Protein AF-A0AAU8MLX4-F1 (afdb_monomer_lite)

Sequence (198 aa):
MYSNPKIAKYIEEGANGNYGAVNFKFAFTEDLNSISWLGNIECEKCVDDQIELACQEEEIKSFCYPNVYHSNPEFNKSFFSRGACPNLFRESSETSVVKAKQVAPLILVNTLGQMIDKEGNNTKVYYDALKRYLNDDSKIKDCGDNQKCKDYIPIMEKVAWNSDKEVLLKTAVNNTQEANPYYYGNEDNSTFVEFGSI

pLDDT: mean 72.87, std 20.52, range [25.36, 96.69]

Foldseek 3Di:
DDDDPQCLCVLQCFLNHQKHKALWKKWKLADKAFPLVQAQKGKDFCVVPVPQPSSVPVSTTMMMHTHPDDDDSVRRGHCNHPVDNRGIDHPDQDWDWMKMFIQTWMWMAGPVQFTAFPNRDGPRHHVVQQQVQADSSSDGHDCPPPVSSVVCPVVCVGGTHHDRDMDTDGDDRPPVPPNDPPPPDDDDDDDDDDDDDD

Structure (mmCIF, N/CA/C/O backbone):
data_AF-A0AAU8MLX4-F1
#
_entry.id   AF-A0AAU8MLX4-F1
#
loop_
_atom_site.group_PDB
_atom_site.id
_atom_site.type_symbol
_atom_site.label_atom_id
_atom_site.label_alt_id
_atom_site.label_comp_id
_atom_site.label_asym_id
_atom_site.label_entity_id
_atom_site.label_seq_id
_atom_site.pdbx_PDB_ins_code
_atom_site.Cartn_x
_atom_site.Cartn_y
_atom_site.Cartn_z
_atom_site.occupancy
_atom_site.B_iso_or_equiv
_atom_site.auth_seq_id
_atom_site.auth_comp_id
_atom_site.auth_asym_id
_atom_site.auth_atom_id
_atom_site.pdbx_PDB_model_num
ATOM 1 N N . MET A 1 1 ? 4.483 10.816 -5.250 1.00 65.69 1 MET A N 1
ATOM 2 C CA . MET A 1 1 ? 3.135 10.244 -5.058 1.00 65.69 1 MET A CA 1
ATOM 3 C C . MET A 1 1 ? 2.475 10.819 -3.806 1.00 65.69 1 MET A C 1
ATOM 5 O O . MET A 1 1 ? 1.525 11.576 -3.943 1.00 65.69 1 MET A O 1
ATOM 9 N N . TYR A 1 2 ? 3.041 10.614 -2.614 1.00 72.81 2 TYR A N 1
ATOM 10 C CA . TYR A 1 2 ? 2.533 11.208 -1.367 1.00 72.81 2 TYR A CA 1
ATOM 11 C C . TYR A 1 2 ? 3.266 12.503 -1.010 1.00 72.81 2 TYR A C 1
ATOM 13 O O . TYR A 1 2 ? 4.485 12.582 -1.131 1.00 72.81 2 TYR A O 1
ATOM 21 N N . SER A 1 3 ? 2.525 13.519 -0.571 1.00 63.62 3 SER A N 1
ATOM 22 C CA . SER A 1 3 ? 3.066 14.816 -0.151 1.00 63.62 3 SER A CA 1
ATOM 23 C C . SER A 1 3 ? 2.461 15.224 1.191 1.00 63.62 3 SER A C 1
ATOM 25 O O . SER A 1 3 ? 1.679 16.169 1.260 1.00 63.62 3 SER A O 1
ATOM 27 N N . ASN A 1 4 ? 2.779 14.482 2.256 1.00 71.56 4 ASN A N 1
ATOM 28 C CA . ASN A 1 4 ? 2.463 14.893 3.624 1.00 71.56 4 ASN A CA 1
ATOM 29 C C . ASN A 1 4 ? 3.764 15.059 4.426 1.00 71.56 4 ASN A C 1
ATOM 31 O O . ASN A 1 4 ? 4.416 14.060 4.728 1.00 71.56 4 ASN A O 1
ATOM 35 N N . PRO A 1 5 ? 4.144 16.291 4.806 1.00 67.44 5 PRO A N 1
ATOM 36 C CA . PRO A 1 5 ? 5.415 16.553 5.479 1.00 67.44 5 PRO A CA 1
ATOM 37 C C . PRO A 1 5 ? 5.526 15.905 6.866 1.00 67.44 5 PRO A C 1
ATOM 39 O O . PRO A 1 5 ? 6.640 15.632 7.304 1.00 67.44 5 PRO A O 1
ATOM 42 N N . LYS A 1 6 ? 4.408 15.610 7.546 1.00 68.06 6 LYS A N 1
ATOM 43 C CA . LYS A 1 6 ? 4.417 14.983 8.880 1.00 68.06 6 LYS A CA 1
ATOM 44 C C . LYS A 1 6 ? 4.929 13.547 8.854 1.00 68.06 6 LYS A C 1
ATOM 46 O O . LYS A 1 6 ? 5.430 13.067 9.865 1.00 68.06 6 LYS A O 1
ATOM 51 N N . ILE A 1 7 ? 4.791 12.874 7.712 1.00 66.19 7 ILE A N 1
ATOM 52 C CA . ILE A 1 7 ? 5.166 11.468 7.555 1.00 66.19 7 ILE A CA 1
ATOM 53 C C . ILE A 1 7 ? 6.089 11.199 6.362 1.00 66.19 7 ILE A C 1
ATOM 55 O O . ILE A 1 7 ? 6.569 10.080 6.214 1.00 66.19 7 ILE A O 1
ATOM 59 N N . ALA A 1 8 ? 6.377 12.208 5.532 1.00 70.62 8 ALA A N 1
ATOM 60 C CA . ALA A 1 8 ? 7.291 12.099 4.393 1.00 70.62 8 ALA A CA 1
ATOM 61 C C . ALA A 1 8 ? 8.656 11.567 4.832 1.00 70.62 8 ALA A C 1
ATOM 63 O O . ALA A 1 8 ? 9.170 10.637 4.226 1.00 70.62 8 ALA A O 1
ATOM 64 N N . LYS A 1 9 ? 9.176 12.081 5.951 1.00 67.62 9 LYS A N 1
ATOM 65 C CA . LYS A 1 9 ? 10.415 11.588 6.554 1.00 67.62 9 LYS A CA 1
ATOM 66 C C . LYS A 1 9 ? 10.341 10.088 6.874 1.00 67.62 9 LYS A C 1
ATOM 68 O O . LYS A 1 9 ? 11.273 9.364 6.571 1.00 67.62 9 LYS A O 1
ATOM 73 N N . TYR A 1 10 ? 9.215 9.598 7.394 1.00 68.00 10 TYR A N 1
ATOM 74 C CA . TYR A 1 10 ? 9.043 8.175 7.717 1.00 68.00 10 TYR A CA 1
ATOM 75 C C . TYR A 1 10 ? 8.943 7.291 6.473 1.00 68.00 10 TYR A C 1
ATOM 77 O O . TYR A 1 10 ? 9.503 6.200 6.441 1.00 68.00 10 TYR A O 1
ATOM 85 N N . ILE A 1 11 ? 8.256 7.775 5.438 1.00 66.75 11 ILE A N 1
ATOM 86 C CA . ILE A 1 11 ? 8.199 7.116 4.130 1.00 66.75 11 ILE A CA 1
ATOM 87 C C . ILE A 1 11 ? 9.614 7.016 3.527 1.00 66.75 11 ILE A C 1
ATOM 89 O O . ILE A 1 11 ? 9.976 5.972 2.982 1.00 66.75 11 ILE A O 1
ATOM 93 N N . GLU A 1 12 ? 10.416 8.075 3.664 1.00 67.75 12 GLU A N 1
ATOM 94 C CA . GLU A 1 12 ? 11.772 8.190 3.112 1.00 67.75 12 GLU A CA 1
ATOM 95 C C . GLU A 1 12 ? 12.838 7.404 3.897 1.00 67.75 12 GLU A C 1
ATOM 97 O O . GLU A 1 12 ? 13.781 6.901 3.287 1.00 67.75 12 GLU A O 1
ATOM 102 N N . GLU A 1 13 ? 12.707 7.282 5.223 1.00 61.12 13 GLU A N 1
ATOM 103 C CA . GLU A 1 13 ? 13.702 6.642 6.105 1.00 61.12 13 GLU A CA 1
ATOM 104 C C . GLU A 1 13 ? 13.692 5.105 6.065 1.00 61.12 13 GLU A C 1
ATOM 106 O O . GLU A 1 13 ? 14.688 4.475 6.433 1.00 61.12 13 GLU A O 1
ATOM 111 N N . GLY A 1 14 ? 12.605 4.483 5.598 1.00 60.44 14 GLY A N 1
ATOM 112 C CA . GLY A 1 14 ? 12.508 3.027 5.457 1.00 60.44 14 GLY A CA 1
ATOM 113 C C . GLY A 1 14 ? 12.849 2.266 6.744 1.00 60.44 14 GLY A C 1
ATOM 114 O O . GLY A 1 14 ? 12.320 2.584 7.804 1.00 60.44 14 GLY A O 1
ATOM 115 N N . ALA A 1 15 ? 13.751 1.277 6.656 1.00 52.56 15 ALA A N 1
ATOM 116 C CA . ALA A 1 15 ? 14.179 0.415 7.770 1.00 52.56 15 ALA A CA 1
ATOM 117 C C . ALA A 1 15 ? 14.787 1.145 8.977 1.00 52.56 15 ALA A C 1
ATOM 119 O O . ALA A 1 15 ? 14.804 0.594 10.074 1.00 52.56 15 ALA A O 1
ATOM 120 N N . ASN A 1 16 ? 15.307 2.358 8.775 1.00 57.00 16 ASN A N 1
ATOM 121 C CA . ASN A 1 16 ? 15.884 3.167 9.849 1.00 57.00 16 ASN A CA 1
ATOM 122 C C . ASN A 1 16 ? 14.818 4.003 10.576 1.00 57.00 16 ASN A C 1
ATOM 124 O O . ASN A 1 16 ? 15.123 4.670 11.565 1.00 57.00 16 ASN A O 1
ATOM 128 N N . GLY A 1 17 ? 13.581 3.998 10.073 1.00 61.00 17 GLY A N 1
ATOM 129 C CA . GLY A 1 17 ? 12.455 4.713 10.650 1.00 61.00 17 GLY A CA 1
ATOM 130 C C . GLY A 1 17 ? 11.750 3.924 11.755 1.00 61.00 17 GLY A C 1
ATOM 131 O O . GLY A 1 17 ? 11.832 2.704 11.856 1.00 61.00 17 GLY A O 1
ATOM 132 N N . ASN A 1 18 ? 10.956 4.632 12.559 1.00 68.56 18 ASN A N 1
ATOM 133 C CA . ASN A 1 18 ? 10.070 4.025 13.564 1.00 68.56 18 ASN A CA 1
ATOM 134 C C . ASN A 1 18 ? 8.832 3.335 12.955 1.00 68.56 18 ASN A C 1
ATOM 136 O O . ASN A 1 18 ? 7.954 2.882 13.698 1.00 68.56 18 ASN A O 1
ATOM 140 N N . TYR A 1 19 ? 8.727 3.308 11.622 1.00 74.19 19 TYR A N 1
ATOM 141 C CA . TYR A 1 19 ? 7.529 2.911 10.896 1.00 74.19 19 TYR A CA 1
ATOM 142 C C . TYR A 1 19 ? 7.851 2.070 9.658 1.00 74.19 19 TYR A C 1
ATOM 144 O O . TYR A 1 19 ? 8.859 2.293 8.996 1.00 74.19 19 TYR A O 1
ATOM 152 N N . GLY A 1 20 ? 6.957 1.140 9.324 1.00 76.25 20 GLY A N 1
ATOM 153 C CA . GLY A 1 20 ? 6.967 0.350 8.095 1.00 76.25 20 GLY A CA 1
ATOM 154 C C . GLY A 1 20 ? 5.750 0.648 7.219 1.00 76.25 20 GLY A C 1
ATOM 155 O O . GLY A 1 20 ? 4.712 1.094 7.713 1.00 76.25 20 GLY A O 1
ATOM 156 N N . ALA A 1 21 ? 5.875 0.392 5.917 1.00 80.81 21 ALA A N 1
ATOM 157 C CA . ALA A 1 21 ? 4.770 0.466 4.965 1.00 80.81 21 ALA A CA 1
ATOM 158 C C . ALA A 1 21 ? 4.210 -0.934 4.692 1.00 80.81 21 ALA A C 1
ATOM 160 O O . ALA A 1 21 ? 4.960 -1.865 4.409 1.00 80.81 21 ALA A O 1
ATOM 161 N N . VAL A 1 22 ? 2.890 -1.064 4.754 1.00 84.69 22 VAL A N 1
ATOM 162 C CA . VAL A 1 22 ? 2.143 -2.299 4.486 1.00 84.69 22 VAL A CA 1
ATOM 163 C C . VAL A 1 22 ? 0.970 -2.002 3.548 1.00 84.69 22 VAL A C 1
ATOM 165 O O . VAL A 1 22 ? 0.703 -0.840 3.229 1.00 84.69 22 VAL A O 1
ATOM 168 N N . ASN A 1 23 ? 0.262 -3.050 3.118 1.00 89.25 23 ASN A N 1
ATOM 169 C CA . ASN A 1 23 ? -0.998 -2.984 2.363 1.00 89.25 23 ASN A CA 1
ATOM 170 C C . ASN A 1 23 ? -0.933 -2.423 0.929 1.00 89.25 23 ASN A C 1
ATOM 172 O O . ASN A 1 23 ? -1.921 -2.481 0.202 1.00 89.25 23 ASN A O 1
ATOM 176 N N . PHE A 1 24 ? 0.207 -1.873 0.513 1.00 87.19 24 PHE A N 1
ATOM 177 C CA . PHE A 1 24 ? 0.336 -1.229 -0.789 1.00 87.19 24 PHE A CA 1
ATOM 178 C C . PHE A 1 24 ? 0.455 -2.244 -1.932 1.00 87.19 24 PHE A C 1
ATOM 180 O O . PHE A 1 24 ? 0.925 -3.360 -1.750 1.00 87.19 24 PHE A O 1
ATOM 187 N N . LYS A 1 25 ? 0.080 -1.816 -3.135 1.00 89.75 25 LYS A N 1
ATOM 188 C CA . LYS A 1 25 ? 0.347 -2.514 -4.396 1.00 89.75 25 LYS A CA 1
ATOM 189 C C . LYS A 1 25 ? 0.596 -1.452 -5.457 1.00 89.75 25 LYS A C 1
ATOM 191 O O . LYS A 1 25 ? -0.167 -0.481 -5.552 1.00 89.75 25 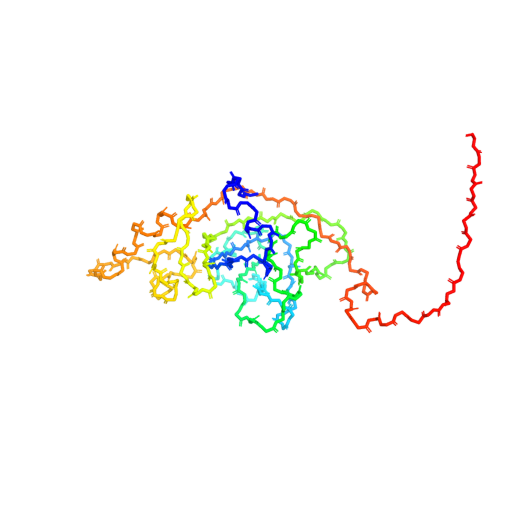LYS A O 1
ATOM 196 N N . PHE A 1 26 ? 1.679 -1.613 -6.203 1.00 88.88 26 PHE A N 1
ATOM 197 C CA . PHE A 1 26 ? 2.051 -0.743 -7.312 1.00 88.88 26 PHE A CA 1
ATOM 198 C C . PHE A 1 26 ? 1.993 -1.529 -8.608 1.00 88.88 26 PHE A C 1
ATOM 200 O O . PHE A 1 26 ? 2.539 -2.620 -8.672 1.00 88.88 26 PHE A O 1
ATOM 207 N N . ALA A 1 27 ? 1.338 -0.968 -9.614 1.00 91.50 27 ALA A N 1
ATOM 208 C CA . ALA A 1 27 ? 1.267 -1.509 -10.960 1.00 91.50 27 ALA A CA 1
ATOM 209 C C . ALA A 1 27 ? 2.252 -0.765 -11.867 1.00 91.50 27 ALA A C 1
ATOM 211 O O . ALA A 1 27 ? 2.457 0.445 -11.698 1.00 91.50 27 ALA A O 1
ATOM 212 N N . PHE A 1 28 ? 2.854 -1.484 -12.812 1.00 89.75 28 PHE A N 1
ATOM 213 C CA . PHE A 1 28 ? 3.908 -0.981 -13.685 1.00 89.75 28 PHE A CA 1
ATOM 214 C C . PHE A 1 28 ? 3.648 -1.348 -15.141 1.00 89.75 28 PHE A C 1
ATOM 216 O O . PHE A 1 28 ? 3.184 -2.443 -15.453 1.00 89.75 28 PHE A O 1
ATOM 223 N N . THR A 1 29 ? 4.015 -0.447 -16.049 1.00 89.19 29 THR A N 1
ATOM 224 C CA . THR A 1 29 ? 3.872 -0.651 -17.504 1.00 89.19 29 THR A CA 1
ATOM 225 C C . THR A 1 29 ? 4.996 -1.481 -18.137 1.00 89.19 29 THR A C 1
ATOM 227 O O . THR A 1 29 ? 5.155 -1.521 -19.358 1.00 89.19 29 THR A O 1
ATOM 230 N N . GLU A 1 30 ? 5.843 -2.091 -17.315 1.00 86.69 30 GLU A N 1
ATOM 231 C CA . GLU A 1 30 ? 7.080 -2.771 -17.697 1.00 86.69 30 GLU A CA 1
ATOM 232 C C . GLU A 1 30 ? 7.172 -4.093 -16.943 1.00 86.69 30 GLU A C 1
ATOM 234 O O . GLU A 1 30 ? 6.667 -4.183 -15.828 1.00 86.69 30 GLU A O 1
ATOM 239 N N . ASP A 1 31 ? 7.839 -5.091 -17.523 1.00 85.75 31 ASP A N 1
ATOM 240 C CA . ASP A 1 31 ? 8.104 -6.354 -16.834 1.00 85.75 31 ASP A CA 1
ATOM 241 C C . ASP A 1 31 ? 9.178 -6.132 -15.762 1.00 85.75 31 ASP A C 1
ATOM 243 O O . ASP A 1 31 ? 10.382 -6.048 -16.048 1.00 85.75 31 ASP A O 1
ATOM 247 N N . LEU A 1 32 ? 8.727 -5.976 -14.517 1.00 81.12 32 LEU A N 1
ATOM 248 C CA . LEU A 1 32 ? 9.593 -5.876 -13.349 1.00 81.12 32 LEU A CA 1
ATOM 249 C C . LEU A 1 32 ? 9.660 -7.203 -12.606 1.00 81.12 32 LEU A C 1
ATOM 251 O O . LEU A 1 32 ? 8.644 -7.855 -12.383 1.00 81.12 32 LEU A O 1
ATOM 255 N N . ASN A 1 33 ? 10.857 -7.523 -12.123 1.00 76.81 33 ASN A N 1
ATOM 256 C CA . ASN A 1 33 ? 11.059 -8.547 -11.114 1.00 76.81 33 ASN A CA 1
ATOM 257 C C . ASN A 1 33 ? 11.631 -7.924 -9.847 1.00 76.81 33 ASN A C 1
ATOM 259 O O . ASN A 1 33 ? 12.320 -6.897 -9.864 1.00 76.81 33 ASN A O 1
ATOM 263 N N . SER A 1 34 ? 11.396 -8.618 -8.745 1.00 72.94 34 SER A N 1
ATOM 264 C CA . SER A 1 34 ? 12.084 -8.397 -7.483 1.00 72.94 34 SER A CA 1
ATOM 265 C C . SER A 1 34 ? 12.939 -9.606 -7.148 1.00 72.94 34 SER A C 1
ATOM 267 O O . SER A 1 34 ? 12.529 -10.742 -7.388 1.00 72.94 34 SER A O 1
ATOM 269 N N . ILE A 1 35 ? 14.081 -9.395 -6.501 1.00 67.12 35 ILE A N 1
ATOM 270 C CA . ILE A 1 35 ? 14.790 -10.506 -5.862 1.00 67.12 35 ILE A CA 1
ATOM 271 C C . ILE A 1 35 ? 14.059 -10.813 -4.548 1.00 67.12 35 ILE A C 1
ATOM 273 O O . ILE A 1 35 ? 14.334 -10.184 -3.526 1.00 67.12 35 ILE A O 1
ATOM 277 N N . SER A 1 36 ? 13.105 -11.747 -4.588 1.00 58.31 36 SER A N 1
ATOM 278 C CA . SER A 1 36 ? 12.157 -12.010 -3.491 1.00 58.31 36 SER A CA 1
ATOM 279 C C . SER A 1 36 ? 12.831 -12.356 -2.155 1.00 58.31 36 SER A C 1
ATOM 281 O O . SER A 1 36 ? 12.324 -11.984 -1.103 1.00 58.31 36 SER A O 1
ATOM 283 N N . TRP A 1 37 ? 14.017 -12.978 -2.159 1.00 56.84 37 TRP A N 1
ATOM 284 C CA . TRP A 1 37 ? 14.783 -13.283 -0.938 1.00 56.84 37 TRP A CA 1
ATOM 285 C C . TRP A 1 37 ? 15.681 -12.134 -0.436 1.00 56.84 37 TRP A C 1
ATOM 287 O O . TRP A 1 37 ? 16.309 -12.269 0.615 1.00 56.84 37 TRP A O 1
ATOM 297 N N . LEU A 1 38 ? 15.782 -11.019 -1.171 1.00 55.03 38 LEU A N 1
ATOM 298 C CA . LEU A 1 38 ? 16.592 -9.851 -0.800 1.00 55.03 38 LEU A CA 1
ATOM 299 C C . LEU A 1 38 ? 15.755 -8.620 -0.442 1.00 55.03 38 LEU A C 1
ATOM 301 O O . LEU A 1 38 ? 16.362 -7.583 -0.235 1.00 55.03 38 LEU A O 1
ATOM 305 N N . GLY A 1 39 ? 14.419 -8.644 -0.384 1.00 61.53 39 GLY A N 1
ATOM 306 C CA . GLY A 1 39 ? 13.659 -7.405 -0.164 1.00 61.53 39 GLY A CA 1
ATOM 307 C C . GLY A 1 39 ? 12.278 -7.557 0.460 1.00 61.53 39 GLY A C 1
ATOM 308 O O . GLY A 1 39 ? 11.660 -8.611 0.405 1.00 61.53 39 GLY A O 1
ATOM 309 N N . ASN A 1 40 ? 11.766 -6.439 0.985 1.00 68.69 40 ASN A N 1
ATOM 310 C CA . ASN A 1 40 ? 10.389 -6.295 1.486 1.00 68.69 40 ASN A CA 1
ATOM 311 C C . ASN A 1 40 ? 9.365 -6.049 0.373 1.00 68.69 40 ASN A C 1
ATOM 313 O O . ASN A 1 40 ? 8.285 -5.519 0.628 1.00 68.69 40 ASN A O 1
ATOM 317 N N . ILE A 1 41 ? 9.716 -6.353 -0.872 1.00 77.06 41 ILE A N 1
ATOM 318 C CA . ILE A 1 41 ? 8.861 -6.173 -2.039 1.00 77.06 41 ILE A CA 1
ATOM 319 C C . ILE A 1 41 ? 8.965 -7.446 -2.859 1.00 77.06 41 ILE A C 1
ATOM 321 O O . ILE A 1 41 ? 10.067 -7.921 -3.131 1.00 77.06 41 ILE A O 1
ATOM 325 N N . GLU A 1 42 ? 7.812 -7.963 -3.239 1.00 82.12 42 GLU A N 1
ATOM 326 C CA . GLU A 1 42 ? 7.671 -9.027 -4.214 1.00 82.12 42 GLU A CA 1
ATOM 327 C C . GLU A 1 42 ? 6.965 -8.452 -5.437 1.00 82.12 42 GLU A C 1
ATOM 329 O O . GLU A 1 42 ? 6.061 -7.624 -5.298 1.00 82.12 42 GLU A O 1
ATOM 334 N N . CYS A 1 43 ? 7.432 -8.826 -6.622 1.00 84.81 43 CYS A N 1
ATOM 335 C CA . CYS A 1 43 ? 6.857 -8.439 -7.897 1.00 84.81 43 CYS A CA 1
ATOM 336 C C . CYS A 1 43 ? 6.495 -9.679 -8.690 1.00 84.81 43 CYS A C 1
ATOM 338 O O . CYS A 1 43 ? 7.300 -10.603 -8.801 1.00 84.81 43 CYS A O 1
ATOM 340 N N . GLU A 1 44 ? 5.323 -9.628 -9.297 1.00 88.88 44 GLU A N 1
ATOM 341 C CA . GLU A 1 44 ? 4.804 -10.660 -10.175 1.00 88.88 44 GLU A CA 1
ATOM 342 C C . GLU A 1 44 ? 4.408 -10.039 -11.511 1.00 88.88 44 GLU A C 1
ATOM 344 O O . GLU A 1 44 ? 4.069 -8.850 -11.604 1.00 88.88 44 GLU A O 1
ATOM 349 N N . LYS A 1 45 ? 4.471 -10.848 -12.568 1.00 90.56 45 LYS A N 1
ATOM 350 C CA . LYS A 1 45 ? 4.073 -10.424 -13.905 1.00 90.56 45 LYS A CA 1
ATOM 351 C C . LYS A 1 45 ? 2.611 -10.753 -14.137 1.00 90.56 45 LYS A C 1
ATOM 353 O O . LYS A 1 45 ? 2.139 -11.838 -13.812 1.00 90.56 45 LYS A O 1
ATOM 358 N N . CYS A 1 46 ? 1.926 -9.861 -14.833 1.00 91.06 46 CYS A N 1
ATOM 359 C CA . CYS A 1 46 ? 0.539 -10.057 -15.232 1.00 91.06 46 CYS A CA 1
ATOM 360 C C . CYS A 1 46 ? 0.343 -11.237 -16.189 1.00 91.06 46 CYS A C 1
ATOM 362 O O . CYS A 1 46 ? -0.753 -11.778 -16.288 1.00 91.06 46 CYS A O 1
ATOM 364 N N . VAL A 1 47 ? 1.397 -11.662 -16.895 1.00 87.00 47 VAL A N 1
ATOM 365 C CA . VAL A 1 47 ? 1.345 -12.876 -17.723 1.00 87.00 47 VAL A CA 1
ATOM 366 C C . VAL A 1 47 ? 1.229 -14.154 -16.890 1.00 87.00 47 VAL A C 1
ATOM 368 O O . VAL A 1 47 ? 0.665 -15.129 -17.384 1.00 87.00 47 VAL A O 1
ATOM 371 N N . ASP A 1 48 ? 1.725 -14.132 -15.651 1.00 85.69 48 ASP A N 1
ATOM 372 C CA . ASP A 1 48 ? 1.734 -15.273 -14.735 1.00 85.69 48 ASP A CA 1
ATOM 373 C C . ASP A 1 48 ? 0.511 -15.256 -13.797 1.00 85.69 48 ASP A C 1
ATOM 375 O O . ASP A 1 48 ? -0.014 -16.320 -13.466 1.00 85.69 48 ASP A O 1
ATOM 379 N N . ASP A 1 49 ? 0.003 -14.068 -13.444 1.00 82.38 49 ASP A N 1
ATOM 380 C CA . ASP A 1 49 ? -1.247 -13.883 -12.695 1.00 82.38 49 ASP A CA 1
ATOM 381 C C . ASP A 1 49 ? -2.210 -12.920 -13.412 1.00 82.38 49 ASP A C 1
ATOM 383 O O . ASP A 1 49 ? -2.223 -11.707 -13.197 1.00 82.38 49 ASP A O 1
ATOM 387 N N . GLN A 1 50 ? -3.056 -13.488 -14.274 1.00 78.88 50 GLN A N 1
ATOM 388 C CA . GLN A 1 50 ? -4.084 -12.742 -15.010 1.00 78.88 50 GLN A CA 1
ATOM 389 C C . GLN A 1 50 ? -5.347 -12.454 -14.184 1.00 78.88 50 GLN A C 1
ATOM 391 O O . GLN A 1 50 ? -6.243 -11.755 -14.662 1.00 78.88 50 GLN A O 1
ATOM 396 N N . ILE A 1 51 ? -5.473 -13.033 -12.985 1.00 83.94 51 ILE A N 1
ATOM 397 C CA . ILE A 1 51 ? -6.656 -12.856 -12.130 1.00 83.94 51 ILE A CA 1
ATOM 398 C C . ILE A 1 51 ? -6.513 -11.577 -11.302 1.00 83.94 51 ILE A C 1
ATOM 400 O O . ILE A 1 51 ? -7.519 -10.950 -10.955 1.00 83.94 51 ILE A O 1
ATOM 404 N N . GLU A 1 52 ? -5.277 -11.163 -11.028 1.00 87.44 52 GLU A N 1
ATOM 405 C CA . GLU A 1 52 ? -4.972 -9.930 -10.323 1.00 87.44 52 GLU A CA 1
ATOM 406 C C . GLU A 1 52 ? -5.645 -8.704 -10.971 1.00 87.44 52 GLU A C 1
ATOM 408 O O . GLU A 1 52 ? -5.489 -8.409 -12.157 1.00 87.44 52 GLU A O 1
ATOM 413 N N . LEU A 1 53 ? -6.365 -7.925 -10.159 1.00 85.12 53 LEU A N 1
ATOM 414 C CA . LEU A 1 53 ? -7.127 -6.761 -10.623 1.00 85.12 53 LEU A CA 1
ATOM 415 C C . LEU A 1 53 ? -6.236 -5.694 -11.266 1.00 85.12 53 LEU A C 1
ATOM 417 O O . LEU A 1 53 ? -6.658 -5.026 -12.209 1.00 85.12 53 LEU A O 1
ATOM 421 N N . ALA A 1 54 ? -5.000 -5.548 -10.785 1.00 85.50 54 ALA A N 1
ATOM 422 C CA . ALA A 1 54 ? -4.018 -4.643 -11.378 1.00 85.50 54 ALA A CA 1
ATOM 423 C C . ALA A 1 54 ? -3.706 -4.975 -12.851 1.00 85.50 54 ALA A C 1
ATOM 425 O O . ALA A 1 54 ? -3.359 -4.076 -13.611 1.00 85.50 54 ALA A O 1
ATOM 426 N N . CYS A 1 55 ? -3.861 -6.240 -13.248 1.00 89.31 55 CYS A N 1
ATOM 427 C CA . CYS A 1 55 ? -3.533 -6.762 -14.572 1.00 89.31 55 CYS A CA 1
ATOM 428 C C . CYS A 1 55 ? -4.692 -6.692 -15.576 1.00 89.31 55 CYS A C 1
ATOM 430 O O . CYS A 1 55 ? -4.544 -7.108 -16.722 1.00 89.31 55 CYS A O 1
ATOM 432 N N . GLN A 1 56 ? -5.848 -6.153 -15.174 1.00 85.88 56 GLN A N 1
ATOM 433 C CA . GLN A 1 56 ? -6.987 -5.942 -16.075 1.00 85.88 56 GLN A CA 1
ATOM 434 C C . GLN A 1 56 ? -6.789 -4.750 -17.024 1.00 85.88 56 GLN A C 1
ATOM 436 O O . GLN A 1 56 ? -7.470 -4.650 -18.044 1.00 85.88 56 GLN A O 1
ATOM 441 N N . GLU A 1 57 ? -5.879 -3.831 -16.693 1.00 84.75 57 GLU A N 1
ATOM 442 C CA . GLU A 1 57 ? -5.483 -2.725 -17.566 1.00 84.75 57 GLU A CA 1
ATOM 443 C C . GLU A 1 57 ? -4.404 -3.224 -18.551 1.00 84.75 57 GLU A C 1
ATOM 445 O O . GLU A 1 57 ? -3.315 -3.587 -18.121 1.00 84.75 57 GLU A O 1
ATOM 450 N N . GLU A 1 58 ? -4.673 -3.208 -19.868 1.00 81.56 58 GLU A N 1
ATOM 451 C CA . GLU A 1 58 ? -3.759 -3.751 -20.905 1.00 81.56 58 GLU A CA 1
ATOM 452 C C . GLU A 1 58 ? -2.346 -3.138 -20.888 1.00 81.56 58 GLU A C 1
ATOM 454 O O . GLU A 1 58 ? -1.389 -3.759 -21.349 1.00 81.56 58 GLU A O 1
ATOM 459 N N . GLU A 1 59 ? -2.200 -1.910 -20.379 1.00 88.25 59 GLU A N 1
ATOM 460 C CA . GLU A 1 59 ? -0.899 -1.243 -20.282 1.00 88.25 59 GLU A CA 1
ATOM 461 C C . GLU A 1 59 ? -0.030 -1.757 -19.125 1.00 88.25 59 GLU A C 1
ATOM 463 O O . GLU A 1 59 ? 1.176 -1.501 -19.120 1.00 88.25 59 GLU A O 1
ATOM 468 N N . ILE A 1 60 ? -0.614 -2.470 -18.158 1.00 90.25 60 ILE A N 1
ATOM 469 C CA . ILE A 1 60 ? 0.080 -2.985 -16.978 1.00 90.25 60 ILE A CA 1
ATOM 470 C C . ILE A 1 60 ? 0.660 -4.364 -17.279 1.00 90.25 60 ILE A C 1
ATOM 472 O O . ILE A 1 60 ? -0.030 -5.276 -17.723 1.00 90.25 60 ILE A O 1
ATOM 476 N N . LYS A 1 61 ? 1.955 -4.517 -17.003 1.00 90.94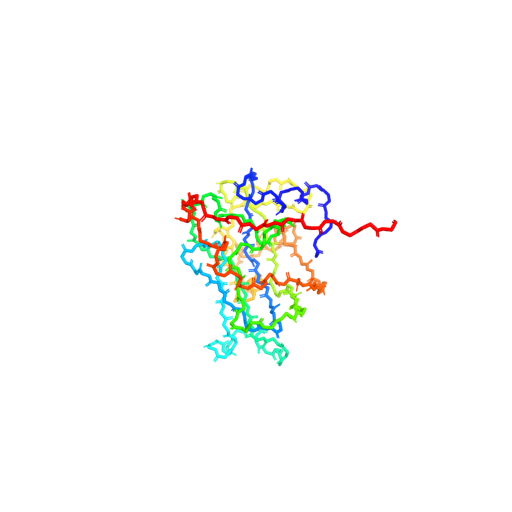 61 LYS A N 1
ATOM 477 C CA . LYS A 1 61 ? 2.708 -5.750 -17.266 1.00 90.94 61 LYS A CA 1
ATOM 478 C C . LYS A 1 61 ? 3.142 -6.466 -16.000 1.00 90.94 61 LYS A C 1
ATOM 480 O O . LYS A 1 61 ? 3.284 -7.685 -15.999 1.00 90.94 61 LYS A O 1
ATOM 485 N N . SER A 1 62 ? 3.323 -5.730 -14.911 1.00 91.00 62 SER A N 1
ATOM 486 C CA . SER A 1 62 ? 3.674 -6.306 -13.621 1.00 91.00 62 SER A CA 1
ATOM 487 C C . SER A 1 62 ? 3.092 -5.490 -12.478 1.00 91.00 62 SER A C 1
ATOM 489 O O . SER A 1 62 ? 2.733 -4.315 -12.624 1.00 91.00 62 SER A O 1
ATOM 491 N N . PHE A 1 63 ? 3.037 -6.102 -11.305 1.00 90.62 63 PHE A N 1
ATOM 492 C CA . PHE A 1 63 ? 2.671 -5.436 -10.068 1.00 90.62 63 PHE A CA 1
ATOM 493 C C . PHE A 1 63 ? 3.602 -5.880 -8.947 1.00 90.62 63 PHE A C 1
ATOM 495 O O . PHE A 1 63 ? 4.179 -6.960 -8.989 1.00 90.62 63 PHE A O 1
ATOM 502 N N . CYS A 1 64 ? 3.765 -5.024 -7.944 1.00 87.19 64 CYS A N 1
ATOM 503 C CA . CYS A 1 64 ? 4.585 -5.311 -6.781 1.00 87.19 64 CYS A CA 1
ATOM 504 C C . CYS A 1 64 ? 3.841 -4.981 -5.490 1.00 87.19 64 CYS A C 1
ATOM 506 O O . CYS A 1 64 ? 3.143 -3.964 -5.405 1.00 87.19 64 CYS A O 1
ATOM 508 N N . TYR A 1 65 ? 4.035 -5.804 -4.469 1.00 85.31 65 TYR A N 1
ATOM 509 C CA . TYR A 1 65 ? 3.392 -5.711 -3.160 1.00 85.31 65 TYR A CA 1
ATOM 510 C C . TYR A 1 65 ? 4.413 -5.975 -2.036 1.00 85.31 65 TYR A C 1
ATOM 512 O O . TYR A 1 65 ? 5.517 -6.455 -2.302 1.00 85.31 65 TYR A O 1
ATOM 520 N N . PRO A 1 66 ? 4.116 -5.617 -0.772 1.00 79.25 66 PRO A N 1
ATOM 521 C CA . PRO A 1 66 ? 5.049 -5.842 0.321 1.00 79.25 66 PRO A CA 1
ATOM 522 C C . PRO A 1 66 ? 5.265 -7.337 0.600 1.00 79.25 66 PRO A C 1
ATOM 524 O O . PRO A 1 66 ? 4.310 -8.060 0.878 1.00 79.25 66 PRO A O 1
ATOM 527 N N . ASN A 1 67 ? 6.528 -7.765 0.597 1.00 74.38 67 ASN A N 1
ATOM 528 C CA . ASN A 1 67 ? 6.969 -9.102 0.996 1.00 74.38 67 ASN A CA 1
ATOM 529 C C . ASN A 1 67 ? 7.241 -9.161 2.511 1.00 74.38 67 ASN A C 1
ATOM 531 O O . ASN A 1 67 ? 7.690 -8.187 3.121 1.00 74.38 67 ASN A O 1
ATOM 535 N N . VAL A 1 68 ? 6.976 -10.308 3.130 1.00 61.28 68 VAL A N 1
ATOM 536 C CA . VAL A 1 68 ? 7.080 -10.521 4.578 1.00 61.28 68 VAL A CA 1
ATOM 537 C C . VAL A 1 68 ? 8.448 -11.119 4.923 1.00 61.28 68 VAL A C 1
ATOM 539 O O . VAL A 1 68 ? 8.518 -12.299 5.243 1.00 61.28 68 VAL A O 1
ATOM 542 N N . TYR A 1 69 ? 9.546 -10.350 4.895 1.00 52.78 69 TYR A N 1
ATOM 543 C CA . TYR A 1 69 ? 10.829 -10.850 5.427 1.00 52.78 69 TYR A CA 1
ATOM 544 C C . TYR A 1 69 ? 11.656 -9.804 6.191 1.00 52.78 69 TYR A C 1
ATOM 546 O O . TYR A 1 69 ? 12.409 -9.010 5.647 1.00 52.78 69 TYR A O 1
ATOM 554 N N . HIS A 1 70 ? 11.556 -9.874 7.522 1.00 50.22 70 HIS A N 1
ATOM 555 C CA . HIS A 1 70 ? 12.061 -8.890 8.485 1.00 50.22 70 HIS A CA 1
ATOM 556 C C . HIS A 1 70 ? 13.558 -8.991 8.852 1.00 50.22 70 HIS A C 1
ATOM 558 O O . HIS A 1 70 ? 13.999 -8.284 9.757 1.00 50.22 70 HIS A O 1
ATOM 564 N N . SER A 1 71 ? 14.362 -9.850 8.222 1.00 47.03 71 SER A N 1
ATOM 565 C CA . SER A 1 71 ? 15.670 -10.235 8.785 1.00 47.03 71 SER A CA 1
ATOM 566 C C . SER A 1 71 ? 16.902 -9.451 8.302 1.00 47.03 71 SER A C 1
ATOM 568 O O . SER A 1 71 ? 17.956 -9.630 8.906 1.00 47.03 71 SER A O 1
ATOM 570 N N . ASN A 1 72 ? 16.823 -8.576 7.284 1.00 48.91 72 ASN A N 1
ATOM 571 C CA . ASN A 1 72 ? 17.993 -7.798 6.830 1.00 48.91 72 ASN A CA 1
ATOM 572 C C . ASN A 1 72 ? 17.744 -6.267 6.770 1.00 48.91 72 ASN A C 1
ATOM 574 O O . ASN A 1 72 ? 17.059 -5.796 5.864 1.00 48.91 72 ASN A O 1
ATOM 578 N N . PRO A 1 73 ? 18.341 -5.468 7.678 1.00 53.31 73 PRO A N 1
ATOM 579 C CA . PRO A 1 73 ? 18.149 -4.014 7.751 1.00 53.31 73 PRO A CA 1
ATOM 580 C C . PRO A 1 73 ? 18.546 -3.222 6.495 1.00 53.31 73 PRO A C 1
ATOM 582 O O . PRO A 1 73 ? 17.880 -2.243 6.165 1.00 53.31 73 PRO A O 1
ATOM 585 N N . GLU A 1 74 ? 19.599 -3.628 5.778 1.00 49.06 74 GLU A N 1
ATOM 586 C CA . GLU A 1 74 ? 20.089 -2.904 4.591 1.00 49.06 74 GLU A CA 1
ATOM 587 C C . GLU A 1 74 ? 19.152 -3.056 3.389 1.00 49.06 74 GLU A C 1
ATOM 589 O O . GLU A 1 74 ? 18.971 -2.132 2.591 1.00 49.06 74 GLU A O 1
ATOM 594 N N . PHE A 1 75 ? 18.512 -4.217 3.317 1.00 49.69 75 PHE A N 1
ATOM 595 C CA . PHE A 1 75 ? 17.554 -4.620 2.296 1.00 49.69 75 PHE A CA 1
ATOM 596 C C . PHE A 1 75 ? 16.099 -4.301 2.653 1.00 49.69 75 PHE A C 1
ATOM 598 O O . PHE A 1 75 ? 15.210 -4.358 1.804 1.00 49.69 75 PHE A O 1
ATOM 605 N N . ASN A 1 76 ? 15.871 -3.891 3.901 1.00 50.91 76 ASN A N 1
ATOM 606 C CA . ASN A 1 76 ? 14.578 -3.456 4.407 1.00 50.91 76 ASN A CA 1
ATOM 607 C C . ASN A 1 76 ? 14.236 -1.998 4.053 1.00 50.91 76 ASN A C 1
ATOM 609 O O . ASN A 1 76 ? 13.245 -1.465 4.562 1.00 50.91 76 ASN A O 1
ATOM 613 N N . LYS A 1 77 ? 15.042 -1.314 3.227 1.00 54.31 77 LYS A N 1
ATOM 614 C CA . LYS A 1 77 ? 14.733 0.053 2.778 1.00 54.31 77 LYS A CA 1
ATOM 615 C C . LYS A 1 77 ? 13.326 0.071 2.157 1.00 54.31 77 LYS A C 1
ATOM 617 O O . LYS A 1 77 ? 12.895 -0.885 1.519 1.00 54.31 77 LYS A O 1
ATOM 622 N N . SER A 1 78 ? 12.557 1.126 2.417 1.00 56.69 78 SER A N 1
ATOM 623 C CA . SER A 1 78 ? 11.203 1.239 1.873 1.00 56.69 78 SER A CA 1
ATOM 624 C C . SER A 1 78 ? 11.263 1.399 0.353 1.00 56.69 78 SER A C 1
ATOM 626 O O . SER A 1 78 ? 12.230 1.942 -0.183 1.00 56.69 78 SER A O 1
ATOM 628 N N . PHE A 1 79 ? 10.182 1.019 -0.339 1.00 57.12 79 PHE A N 1
ATOM 629 C CA . PHE A 1 79 ? 9.961 1.334 -1.760 1.00 57.12 79 PHE A CA 1
ATOM 630 C C . PHE A 1 79 ? 10.236 2.816 -2.098 1.00 57.12 79 PHE A C 1
ATOM 632 O O . PHE A 1 79 ? 10.601 3.152 -3.220 1.00 57.12 79 PHE A O 1
ATOM 639 N N . PHE A 1 80 ? 10.067 3.707 -1.118 1.00 58.72 80 PHE A N 1
ATOM 640 C CA . PHE A 1 80 ? 10.113 5.159 -1.272 1.00 58.72 80 PHE A CA 1
ATOM 641 C C . PHE A 1 80 ? 11.434 5.806 -0.843 1.00 58.72 80 PHE A C 1
ATOM 643 O O . PHE A 1 80 ? 11.484 7.032 -0.704 1.00 58.72 80 PHE A O 1
ATOM 650 N N . SER A 1 81 ? 12.495 5.036 -0.594 1.00 58.19 81 SER A N 1
ATOM 651 C CA . SER A 1 81 ? 13.766 5.642 -0.201 1.00 58.19 81 SER A CA 1
ATOM 652 C C . SER A 1 81 ? 14.348 6.458 -1.372 1.00 58.19 81 SER A C 1
ATOM 654 O O . SER A 1 81 ? 14.474 5.966 -2.492 1.00 58.19 81 SER A O 1
ATOM 656 N N . ARG A 1 82 ? 14.697 7.734 -1.137 1.00 52.66 82 ARG A N 1
ATOM 657 C CA . ARG A 1 82 ? 15.100 8.688 -2.200 1.00 52.66 82 ARG A CA 1
ATOM 658 C C . ARG A 1 82 ? 16.341 8.272 -3.001 1.00 52.66 82 ARG A C 1
ATOM 660 O O . ARG A 1 82 ? 16.558 8.808 -4.082 1.00 52.66 82 ARG A O 1
ATOM 667 N N . GLY A 1 83 ? 17.160 7.371 -2.460 1.00 50.50 83 GLY A N 1
ATOM 668 C CA . GLY A 1 83 ? 18.412 6.914 -3.071 1.00 50.50 83 GLY A CA 1
ATOM 669 C C . GLY A 1 83 ? 18.413 5.449 -3.506 1.00 50.50 83 GLY A C 1
ATOM 670 O O . GLY A 1 83 ? 19.420 4.995 -4.035 1.00 50.50 83 GLY A O 1
ATOM 671 N N . ALA A 1 84 ? 17.331 4.702 -3.270 1.00 50.03 84 ALA A N 1
ATOM 672 C CA . ALA A 1 84 ? 17.223 3.300 -3.661 1.00 50.03 84 ALA A CA 1
ATOM 673 C C . ALA A 1 84 ? 15.746 2.886 -3.776 1.00 50.03 84 ALA A C 1
ATOM 675 O O . ALA A 1 84 ? 15.006 2.979 -2.799 1.00 50.03 84 ALA A O 1
ATOM 676 N N . CYS A 1 85 ? 15.322 2.369 -4.932 1.00 55.38 85 CYS A N 1
ATOM 677 C CA . CYS A 1 85 ? 14.180 1.450 -4.975 1.00 55.38 85 CYS A CA 1
ATOM 678 C C . CYS A 1 85 ? 14.771 0.056 -4.759 1.00 55.38 85 CYS A C 1
ATOM 680 O O . CYS A 1 85 ? 15.398 -0.472 -5.679 1.00 55.38 85 CYS A O 1
ATOM 682 N N . PRO A 1 86 ? 14.694 -0.506 -3.544 1.00 55.72 86 PRO A N 1
ATOM 683 C CA . PRO A 1 86 ? 15.470 -1.687 -3.226 1.00 55.72 86 PRO A CA 1
ATOM 684 C C . PRO A 1 86 ? 14.951 -2.860 -4.055 1.00 55.72 86 PRO A C 1
ATOM 686 O O . PRO A 1 86 ? 13.776 -3.213 -3.995 1.00 55.72 86 PRO A O 1
ATOM 689 N N . ASN A 1 87 ? 15.864 -3.450 -4.824 1.00 60.09 87 ASN A N 1
ATOM 690 C CA . ASN A 1 87 ? 15.736 -4.761 -5.457 1.00 60.09 87 ASN A CA 1
ATOM 691 C C . ASN A 1 87 ? 14.743 -4.893 -6.618 1.00 60.09 87 ASN A C 1
ATOM 693 O O . ASN A 1 87 ? 14.445 -6.022 -7.004 1.00 60.09 87 ASN A O 1
ATOM 697 N N . LEU A 1 88 ? 14.266 -3.786 -7.194 1.00 67.44 88 LEU A N 1
ATOM 698 C CA . LEU A 1 88 ? 13.533 -3.826 -8.462 1.00 67.44 88 LEU A CA 1
ATOM 699 C C . LEU A 1 88 ? 14.520 -3.819 -9.623 1.00 67.44 88 LEU A C 1
ATOM 701 O O . LEU A 1 88 ? 15.308 -2.882 -9.763 1.00 67.44 88 LEU A O 1
ATOM 705 N N . PHE A 1 89 ? 14.451 -4.835 -10.473 1.00 67.44 89 PHE A N 1
ATOM 706 C CA . PHE A 1 89 ? 15.223 -4.887 -11.706 1.00 67.44 89 PHE A CA 1
ATOM 707 C C . PHE A 1 89 ? 14.311 -5.202 -12.886 1.00 67.44 89 PHE A C 1
ATOM 709 O O . PHE A 1 89 ? 13.261 -5.834 -12.757 1.00 67.44 89 PHE A O 1
ATOM 716 N N . ARG A 1 90 ? 14.722 -4.711 -14.050 1.00 69.31 90 ARG A N 1
ATOM 717 C CA . ARG A 1 90 ? 14.051 -4.974 -15.320 1.00 69.31 90 ARG A CA 1
ATOM 718 C C . ARG A 1 90 ? 14.687 -6.185 -15.973 1.00 69.31 90 ARG A C 1
ATOM 720 O O . ARG A 1 90 ? 15.896 -6.383 -15.854 1.00 69.31 90 ARG A O 1
ATOM 727 N N . GLU A 1 91 ? 13.892 -6.958 -16.699 1.00 65.19 91 GLU A N 1
ATOM 728 C CA . GLU A 1 91 ? 14.435 -8.040 -17.527 1.00 65.19 91 GLU A CA 1
ATOM 729 C C . GLU A 1 91 ? 15.128 -7.516 -18.790 1.00 65.19 91 GLU A C 1
ATOM 731 O O . GLU A 1 91 ? 16.068 -8.138 -19.278 1.00 65.19 91 GLU A O 1
ATOM 736 N N . SER A 1 92 ? 14.715 -6.350 -19.302 1.00 63.56 92 SER A N 1
ATOM 737 C CA . SER A 1 92 ? 15.329 -5.727 -20.479 1.00 63.56 92 SER A CA 1
ATOM 738 C C . SER A 1 92 ? 16.494 -4.802 -20.116 1.00 63.56 92 SER A C 1
ATOM 740 O O . SER A 1 92 ? 16.385 -3.994 -19.191 1.00 63.56 92 SER A O 1
ATOM 742 N N . SER A 1 93 ? 17.557 -4.820 -20.922 1.00 57.81 93 SER A N 1
ATOM 743 C CA . SER A 1 93 ? 18.746 -3.966 -20.766 1.00 57.81 93 SER A CA 1
ATOM 744 C C . SER A 1 93 ? 18.578 -2.518 -21.251 1.00 57.81 93 SER A C 1
ATOM 746 O O . SER A 1 93 ? 19.499 -1.716 -21.103 1.00 57.81 93 SER A O 1
ATOM 748 N N . GLU A 1 94 ? 17.441 -2.160 -21.850 1.00 59.97 94 GLU A N 1
ATOM 749 C CA . GLU A 1 94 ? 17.226 -0.823 -22.413 1.00 59.97 94 GLU A CA 1
ATOM 750 C C . GLU A 1 94 ? 16.775 0.190 -21.359 1.00 59.97 94 GLU A C 1
ATOM 752 O O . GLU A 1 94 ? 15.936 -0.090 -20.501 1.00 59.97 94 GLU A O 1
ATOM 757 N N . THR A 1 95 ? 17.298 1.413 -21.435 1.00 56.12 95 THR A N 1
ATOM 758 C CA . THR A 1 95 ? 16.856 2.518 -20.580 1.00 56.12 95 THR A CA 1
ATOM 759 C C . THR A 1 95 ? 15.463 2.969 -21.022 1.00 56.12 95 THR A C 1
ATOM 761 O O . THR A 1 95 ? 15.310 3.533 -22.101 1.00 56.12 95 THR A O 1
ATOM 764 N N . SER A 1 96 ? 14.441 2.749 -20.193 1.00 61.38 96 SER A N 1
ATOM 765 C CA . SER A 1 96 ? 13.096 3.289 -20.412 1.00 61.38 96 SER A CA 1
ATOM 766 C C . SER A 1 96 ? 12.611 4.027 -19.170 1.00 61.38 96 SER A C 1
ATOM 768 O O . SER A 1 96 ? 13.163 3.906 -18.070 1.00 61.38 96 SER A O 1
ATOM 770 N N . VAL A 1 97 ? 11.599 4.860 -19.376 1.00 67.88 97 VAL A N 1
ATOM 771 C CA . VAL A 1 97 ? 10.867 5.488 -18.289 1.00 67.88 97 VAL A CA 1
ATOM 772 C C . VAL A 1 97 ? 9.793 4.503 -17.844 1.00 67.88 97 VAL A C 1
ATOM 774 O O . VAL A 1 97 ? 8.854 4.245 -18.590 1.00 67.88 97 VAL A O 1
ATOM 777 N N . VAL A 1 98 ? 9.917 3.974 -16.628 1.00 75.81 98 VAL A N 1
ATOM 778 C CA . VAL A 1 98 ? 8.920 3.061 -16.064 1.00 75.81 98 VAL A CA 1
ATOM 779 C C . VAL A 1 98 ? 7.797 3.884 -15.451 1.00 75.81 98 VAL A C 1
ATOM 781 O O . VAL A 1 98 ? 8.039 4.701 -14.561 1.00 75.81 98 VAL A O 1
ATOM 784 N N . LYS A 1 99 ? 6.562 3.679 -15.899 1.00 84.75 99 LYS A N 1
ATOM 785 C CA . LYS A 1 99 ? 5.388 4.306 -15.293 1.00 84.75 99 LYS A CA 1
ATOM 786 C C . LYS A 1 99 ? 4.892 3.416 -14.153 1.00 84.75 99 LYS A C 1
ATOM 788 O O . LYS A 1 99 ? 4.693 2.221 -14.351 1.00 84.75 99 LYS A O 1
ATOM 793 N N . ALA A 1 100 ? 4.721 3.997 -12.969 1.00 86.62 100 ALA A N 1
ATOM 794 C CA . ALA A 1 100 ? 4.212 3.315 -11.784 1.00 86.62 100 ALA A CA 1
ATOM 795 C C . ALA A 1 100 ? 2.951 4.006 -11.253 1.00 86.62 100 ALA A C 1
ATOM 797 O O . ALA A 1 100 ? 2.915 5.236 -11.121 1.00 86.62 100 ALA A O 1
ATOM 798 N N . LYS A 1 101 ? 1.941 3.213 -10.898 1.00 88.88 101 LYS A N 1
ATOM 799 C CA . LYS A 1 101 ? 0.649 3.666 -10.366 1.00 88.88 101 LYS A CA 1
ATOM 800 C C . LYS A 1 101 ? 0.310 2.895 -9.098 1.00 88.88 101 LYS A C 1
ATOM 802 O O . LYS A 1 101 ? 0.554 1.695 -9.007 1.00 88.88 101 LYS A O 1
ATOM 807 N N . GLN A 1 102 ? -0.250 3.577 -8.104 1.00 89.50 102 GLN A N 1
ATOM 808 C CA . GLN A 1 102 ? -0.786 2.904 -6.926 1.00 89.50 102 GLN A CA 1
ATOM 809 C C . GLN A 1 102 ? -2.143 2.281 -7.254 1.00 89.50 102 GLN A C 1
ATOM 811 O O . GLN A 1 102 ? -3.039 2.978 -7.723 1.00 89.50 102 GLN A O 1
ATOM 816 N N . VAL A 1 103 ? -2.311 0.995 -6.956 1.00 90.56 103 VAL A N 1
ATOM 817 C CA . VAL A 1 103 ? -3.583 0.276 -7.171 1.00 90.56 103 VAL A CA 1
ATOM 818 C C . VAL A 1 103 ? -4.223 -0.209 -5.868 1.00 90.56 103 VAL A C 1
ATOM 820 O O . VAL A 1 103 ? -5.421 -0.475 -5.832 1.00 90.56 103 VAL A O 1
ATOM 823 N N . ALA A 1 104 ? -3.458 -0.212 -4.772 1.00 91.38 104 ALA A N 1
ATOM 824 C CA . ALA A 1 104 ? -3.940 -0.485 -3.421 1.00 91.38 104 ALA A CA 1
ATOM 825 C C . ALA A 1 104 ? -3.441 0.555 -2.402 1.00 91.38 104 ALA A C 1
ATOM 827 O O . ALA A 1 104 ? -2.296 1.013 -2.514 1.00 91.38 104 ALA A O 1
ATOM 828 N N . PRO A 1 105 ? -4.245 0.900 -1.375 1.00 90.94 105 PRO A N 1
ATOM 829 C CA . PRO A 1 105 ? -3.884 1.898 -0.373 1.00 90.94 105 PRO A CA 1
ATOM 830 C C . PRO A 1 105 ? -2.646 1.502 0.429 1.00 90.94 105 PRO A C 1
ATOM 832 O O . PRO A 1 105 ? -2.539 0.385 0.927 1.00 90.94 105 PRO A O 1
ATOM 835 N N . LEU A 1 106 ? -1.752 2.461 0.645 1.00 88.94 106 LEU A N 1
ATOM 836 C CA . LEU A 1 106 ? -0.621 2.309 1.548 1.00 88.94 106 LEU A CA 1
ATOM 837 C C . LEU A 1 106 ? -1.078 2.571 2.982 1.00 88.94 106 LEU A C 1
ATOM 839 O O . LEU A 1 106 ? -1.802 3.531 3.244 1.00 88.94 106 LEU A O 1
ATOM 843 N N . ILE A 1 107 ? -0.628 1.739 3.915 1.00 89.75 107 ILE A N 1
ATOM 844 C CA . ILE A 1 107 ? -0.839 1.926 5.352 1.00 89.75 107 ILE A CA 1
ATOM 845 C C . ILE A 1 107 ? 0.527 1.970 6.027 1.00 89.75 107 ILE A C 1
ATOM 847 O O . ILE A 1 107 ? 1.413 1.178 5.709 1.00 89.75 107 ILE A O 1
ATOM 851 N N . LEU A 1 108 ? 0.700 2.898 6.966 1.00 86.50 108 LEU A N 1
ATOM 852 C CA . LEU A 1 108 ? 1.888 2.952 7.811 1.00 86.50 108 LEU A CA 1
ATOM 853 C C . LEU A 1 108 ? 1.615 2.275 9.149 1.00 86.50 108 LEU A C 1
ATOM 855 O O . LEU A 1 108 ? 0.555 2.470 9.744 1.00 86.50 108 LEU A O 1
ATOM 859 N N . VAL A 1 109 ? 2.591 1.519 9.640 1.00 85.88 109 VAL A N 1
ATOM 860 C CA . VAL A 1 109 ? 2.563 0.875 10.957 1.00 85.88 109 VAL A CA 1
ATOM 861 C C . VAL A 1 109 ? 3.817 1.221 11.743 1.00 85.88 109 VAL A C 1
ATOM 863 O O . VAL A 1 109 ? 4.862 1.431 11.144 1.00 85.88 109 VAL A O 1
ATOM 866 N N . ASN A 1 110 ? 3.751 1.281 13.072 1.00 83.00 110 ASN A N 1
ATOM 867 C CA . ASN A 1 110 ? 4.954 1.375 13.906 1.00 83.00 110 ASN A CA 1
ATOM 868 C C . ASN A 1 110 ? 5.667 0.018 14.049 1.00 83.00 110 ASN A C 1
ATOM 870 O O . ASN A 1 110 ? 5.207 -1.001 13.537 1.00 83.00 110 ASN A O 1
ATOM 874 N N . THR A 1 111 ? 6.758 -0.009 14.816 1.00 78.88 111 THR A N 1
ATOM 875 C CA . THR A 1 111 ? 7.526 -1.227 15.139 1.00 78.88 111 THR A CA 1
ATOM 876 C C . THR A 1 111 ? 6.722 -2.332 15.833 1.00 78.88 111 THR A C 1
ATOM 878 O O . THR A 1 111 ? 7.140 -3.484 15.825 1.00 78.88 111 THR A O 1
ATOM 881 N N . LEU A 1 112 ? 5.562 -2.009 16.415 1.00 83.62 112 LEU A N 1
ATOM 882 C CA . LEU A 1 112 ? 4.641 -2.977 17.014 1.00 83.62 112 LEU A CA 1
ATOM 883 C C . LEU A 1 112 ? 3.574 -3.470 16.021 1.00 83.62 112 LEU A C 1
ATOM 885 O O . LEU A 1 112 ? 2.739 -4.284 16.396 1.00 83.62 112 LEU A O 1
ATOM 889 N N . GLY A 1 113 ? 3.539 -2.962 14.787 1.00 86.25 113 GLY A N 1
ATOM 890 C CA . GLY A 1 113 ? 2.489 -3.270 13.811 1.00 86.25 113 GLY A CA 1
ATOM 891 C C . GLY A 1 113 ? 1.188 -2.481 14.016 1.00 86.25 113 GLY A C 1
ATOM 892 O O . GLY A 1 113 ? 0.156 -2.839 13.445 1.00 86.25 113 GLY A O 1
ATOM 893 N N . GLN A 1 114 ? 1.201 -1.421 14.832 1.00 90.12 114 GLN A N 1
ATOM 894 C CA . GLN A 1 114 ? 0.038 -0.555 15.059 1.00 90.12 114 GLN A CA 1
ATOM 895 C C . GLN A 1 114 ? -0.045 0.526 13.985 1.00 90.12 114 GLN A C 1
ATOM 897 O O . GLN A 1 114 ? 0.947 1.197 13.704 1.00 90.12 114 GLN A O 1
ATOM 902 N N . MET A 1 115 ? -1.231 0.711 13.412 1.00 91.69 115 MET A N 1
ATOM 903 C CA . MET A 1 115 ? -1.458 1.622 12.296 1.00 91.69 115 MET A CA 1
ATOM 904 C C . MET A 1 115 ? -1.352 3.088 12.714 1.00 91.69 115 MET A C 1
ATOM 906 O O . MET A 1 115 ? -1.828 3.487 13.785 1.00 91.69 115 MET A O 1
ATOM 910 N N . ILE A 1 116 ? -0.777 3.883 11.820 1.00 88.69 116 ILE A N 1
ATOM 911 C CA . ILE A 1 116 ? -0.587 5.324 11.953 1.00 88.69 116 ILE A CA 1
ATOM 912 C C . ILE A 1 116 ? -1.548 6.038 11.010 1.00 88.69 116 ILE A C 1
ATOM 914 O O . ILE A 1 116 ? -1.643 5.697 9.829 1.00 88.69 116 ILE A O 1
ATOM 918 N N . ASP A 1 117 ? -2.281 7.013 11.537 1.00 91.25 117 ASP A N 1
ATOM 919 C CA . ASP A 1 117 ? -3.206 7.807 10.739 1.00 91.25 117 ASP A CA 1
ATOM 920 C C . ASP A 1 117 ? -2.491 8.841 9.855 1.00 91.25 117 ASP A C 1
ATOM 922 O O . ASP A 1 117 ? -1.285 9.085 9.958 1.00 91.25 117 ASP A O 1
ATOM 926 N N . LYS A 1 118 ? -3.265 9.473 8.970 1.00 87.50 118 LYS A N 1
ATOM 927 C CA . LYS A 1 118 ? -2.774 10.494 8.039 1.00 87.50 118 LYS A CA 1
ATOM 928 C C . LYS A 1 118 ? -2.176 11.741 8.703 1.00 87.50 118 LYS A C 1
ATOM 930 O O . LYS A 1 118 ? -1.427 12.478 8.061 1.00 87.50 118 LYS A O 1
ATOM 935 N N . GLU A 1 119 ? -2.456 11.950 9.984 1.00 87.25 119 GLU A N 1
ATOM 936 C CA . GLU A 1 119 ? -1.935 13.055 10.786 1.00 87.25 119 GLU A CA 1
ATOM 937 C C . GLU A 1 119 ? -0.669 12.679 11.569 1.00 87.25 119 GLU A C 1
ATOM 939 O O . GLU A 1 119 ? -0.052 13.556 12.179 1.00 87.25 119 GLU A O 1
ATOM 944 N N . GLY A 1 120 ? -0.251 11.411 11.512 1.00 83.88 120 GLY A N 1
ATOM 945 C CA . GLY A 1 120 ? 0.916 10.880 12.211 1.00 83.88 120 GLY A CA 1
ATOM 946 C C . GLY A 1 120 ? 0.615 10.335 13.610 1.00 83.88 120 GLY A C 1
ATOM 947 O O . GLY A 1 120 ? 1.553 10.032 14.348 1.00 83.88 120 GLY A O 1
ATOM 948 N N . ASN A 1 121 ? -0.655 10.196 14.000 1.00 89.88 121 ASN A N 1
ATOM 949 C CA . ASN A 1 121 ? -1.024 9.654 15.306 1.00 89.88 121 ASN A CA 1
ATOM 950 C C . ASN A 1 121 ? -1.122 8.127 15.272 1.00 89.88 121 ASN A C 1
ATOM 952 O O . ASN A 1 121 ? -1.611 7.526 14.315 1.00 89.88 121 ASN A O 1
ATOM 956 N N . ASN A 1 122 ? -0.729 7.491 16.374 1.00 90.62 122 ASN A N 1
ATOM 957 C CA . ASN A 1 122 ? -0.918 6.058 16.564 1.00 90.62 122 ASN A CA 1
ATOM 958 C C . ASN A 1 122 ? -2.377 5.748 16.931 1.00 90.62 122 ASN A C 1
ATOM 960 O O . ASN A 1 122 ? -2.876 6.193 17.967 1.00 90.62 122 ASN A O 1
ATOM 964 N N . THR A 1 123 ? -3.037 4.932 16.111 1.00 93.62 123 THR A N 1
ATOM 965 C CA . THR A 1 123 ? -4.436 4.516 16.315 1.00 93.62 123 THR A CA 1
ATOM 966 C C . THR A 1 123 ? -4.620 3.506 17.452 1.00 93.62 123 THR A C 1
ATOM 968 O O . THR A 1 123 ? -5.742 3.292 17.903 1.00 93.62 123 THR A O 1
ATOM 971 N N . LYS A 1 124 ? -3.531 2.873 17.915 1.00 94.88 124 LYS A N 1
ATOM 972 C CA . LYS A 1 124 ? -3.490 1.698 18.808 1.00 94.88 124 LYS A CA 1
ATOM 973 C C . LYS A 1 124 ? -4.132 0.432 18.233 1.00 94.88 124 LYS A C 1
ATOM 975 O O . LYS A 1 124 ? -4.335 -0.538 18.961 1.00 94.88 124 LYS A O 1
ATOM 980 N N . VAL A 1 125 ? -4.420 0.416 16.934 1.00 95.25 125 VAL A N 1
ATOM 981 C CA . VAL A 1 125 ? -5.031 -0.721 16.244 1.00 95.25 125 VAL A CA 1
ATOM 982 C C . VAL A 1 125 ? -3.980 -1.429 15.398 1.00 95.25 125 VAL A C 1
ATOM 984 O O . VAL A 1 125 ? -3.293 -0.798 14.601 1.00 95.25 125 VAL A O 1
ATOM 987 N N . TYR A 1 126 ? -3.857 -2.746 15.559 1.00 92.94 126 TYR A N 1
ATOM 988 C CA . TYR A 1 126 ? -2.893 -3.563 14.820 1.00 92.94 126 TYR A CA 1
ATOM 989 C C . TYR A 1 126 ? -3.353 -3.834 13.384 1.00 92.94 126 TYR A C 1
ATOM 991 O O . TYR A 1 126 ? -4.511 -4.201 13.163 1.00 92.94 126 TYR A O 1
ATOM 999 N N . TYR A 1 127 ? -2.436 -3.723 12.421 1.00 92.75 127 TYR A N 1
ATOM 1000 C CA . TYR A 1 127 ? -2.716 -4.022 11.014 1.00 92.75 127 TYR A CA 1
ATOM 1001 C C . TYR A 1 127 ? -3.114 -5.489 10.794 1.00 92.75 127 TYR A C 1
ATOM 1003 O O . TYR A 1 127 ? -4.056 -5.755 10.057 1.00 92.75 127 TYR A O 1
ATOM 1011 N N . ASP A 1 128 ? -2.506 -6.442 11.508 1.00 90.69 128 ASP A N 1
ATOM 1012 C CA . ASP A 1 128 ? -2.854 -7.872 11.400 1.00 90.69 128 ASP A CA 1
ATOM 1013 C C . ASP A 1 128 ? -4.318 -8.181 11.742 1.00 90.69 128 ASP A C 1
ATOM 1015 O O . ASP A 1 128 ? -4.889 -9.171 11.271 1.00 90.69 128 ASP A O 1
ATOM 1019 N N . ALA A 1 129 ? -4.941 -7.334 12.563 1.00 93.25 129 ALA A N 1
ATOM 1020 C CA . ALA A 1 129 ? -6.352 -7.455 12.889 1.00 93.25 129 ALA A CA 1
ATOM 1021 C C . ALA A 1 129 ? -7.243 -6.935 11.744 1.00 93.25 129 ALA A C 1
ATOM 1023 O O . ALA A 1 129 ? -8.249 -7.571 11.430 1.00 93.25 129 ALA A O 1
ATOM 1024 N N . LEU A 1 130 ? -6.837 -5.840 11.085 1.00 94.25 130 LEU A N 1
ATOM 1025 C CA . LEU A 1 130 ? -7.490 -5.296 9.887 1.00 94.25 130 LEU A CA 1
ATOM 1026 C C . LEU A 1 130 ? -7.333 -6.231 8.677 1.00 94.25 130 LEU A C 1
ATOM 1028 O O . LEU A 1 130 ? -8.301 -6.448 7.952 1.00 94.25 130 LEU A O 1
ATOM 1032 N N . LYS A 1 131 ? -6.142 -6.817 8.483 1.00 92.56 131 LYS A N 1
ATOM 1033 C CA . LYS A 1 131 ? -5.738 -7.593 7.294 1.00 92.56 131 LYS A CA 1
ATOM 1034 C C . LYS A 1 131 ? -6.746 -8.675 6.887 1.00 92.56 131 LYS A C 1
ATOM 1036 O O . LYS A 1 131 ? -6.946 -8.937 5.711 1.00 92.56 131 LYS A O 1
ATOM 1041 N N . ARG A 1 132 ? -7.431 -9.282 7.859 1.00 92.75 132 ARG A N 1
ATOM 1042 C CA . ARG A 1 132 ? -8.429 -10.354 7.653 1.00 92.75 132 ARG A CA 1
ATOM 1043 C C . ARG A 1 132 ? -9.725 -9.876 6.986 1.00 92.75 132 ARG A C 1
ATOM 1045 O O . ARG A 1 132 ? -10.569 -10.688 6.594 1.00 92.75 132 ARG A O 1
ATOM 1052 N N . TYR A 1 133 ? -9.921 -8.566 6.921 1.00 95.62 133 TYR A N 1
ATOM 1053 C CA . TYR A 1 133 ? -11.093 -7.917 6.346 1.00 95.62 133 TYR A CA 1
ATOM 1054 C C . TYR A 1 133 ? -10.782 -7.216 5.027 1.00 95.62 133 TYR A C 1
ATOM 1056 O O . TYR A 1 133 ? -11.604 -6.433 4.567 1.00 95.62 133 TYR A O 1
ATOM 1064 N N . LEU A 1 134 ? -9.630 -7.491 4.422 1.00 93.25 134 LEU A N 1
ATOM 1065 C CA . LEU A 1 134 ? -9.252 -6.925 3.137 1.00 93.25 134 LEU A CA 1
ATOM 1066 C C . LEU A 1 134 ? -9.561 -7.894 1.991 1.00 93.25 134 LEU A C 1
ATOM 1068 O O . LEU A 1 134 ? -9.539 -9.109 2.191 1.00 93.25 134 LEU A O 1
ATOM 1072 N N . ASN A 1 135 ? -9.869 -7.335 0.825 1.00 91.25 135 ASN A N 1
ATOM 1073 C CA . ASN A 1 135 ? -9.922 -8.031 -0.459 1.00 91.25 135 ASN A CA 1
ATOM 1074 C C . ASN A 1 135 ? -8.523 -8.096 -1.095 1.00 91.25 135 ASN A C 1
ATOM 1076 O O . ASN A 1 135 ? -7.565 -7.525 -0.573 1.00 91.25 135 ASN A O 1
ATOM 1080 N N . ASP A 1 136 ? -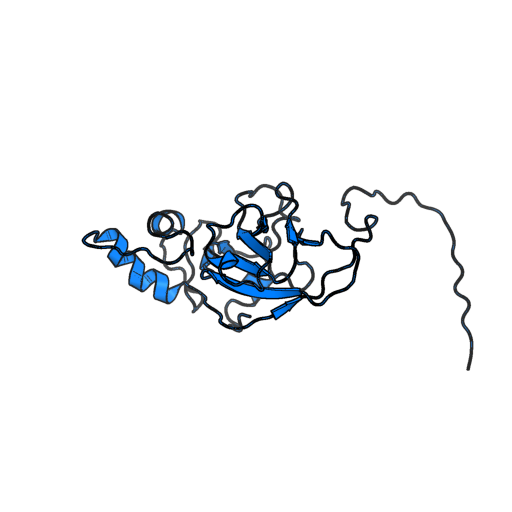8.431 -8.728 -2.263 1.00 83.75 136 ASP A N 1
ATOM 1081 C CA . ASP A 1 136 ? -7.185 -8.866 -3.029 1.00 83.75 136 ASP A CA 1
ATOM 1082 C C . ASP A 1 136 ? -6.647 -7.519 -3.559 1.00 83.75 136 ASP A C 1
ATOM 1084 O O . ASP A 1 136 ? -5.441 -7.354 -3.746 1.00 83.75 136 ASP A O 1
ATOM 1088 N N . ASP A 1 137 ? -7.511 -6.504 -3.708 1.00 85.06 137 ASP A N 1
ATOM 1089 C CA . ASP A 1 137 ? -7.112 -5.111 -3.982 1.00 85.06 137 ASP A CA 1
ATOM 1090 C C . ASP A 1 137 ? -6.671 -4.339 -2.723 1.00 85.06 137 ASP A C 1
ATOM 1092 O O . ASP A 1 137 ? -6.481 -3.118 -2.753 1.00 85.06 137 ASP A O 1
ATOM 1096 N N . SER A 1 138 ? -6.543 -5.044 -1.597 1.00 88.81 138 SER A N 1
ATOM 1097 C CA . SER A 1 138 ? -6.161 -4.520 -0.287 1.00 88.81 138 SER A CA 1
ATOM 1098 C C . SER A 1 138 ? -7.078 -3.405 0.239 1.00 88.81 138 SER A C 1
ATOM 1100 O O . SER A 1 138 ? -6.674 -2.608 1.099 1.00 88.81 138 SER A O 1
ATOM 1102 N N . LYS A 1 139 ? -8.322 -3.321 -0.253 1.00 91.62 139 LYS A N 1
ATOM 1103 C CA . LYS A 1 139 ? -9.385 -2.488 0.326 1.00 91.62 139 LYS A CA 1
ATOM 1104 C C . LYS A 1 139 ? -10.247 -3.312 1.270 1.00 91.62 139 LYS A C 1
ATOM 1106 O O . LYS A 1 139 ? -10.266 -4.538 1.207 1.00 91.62 139 LYS A O 1
ATOM 1111 N N . ILE A 1 140 ? -10.964 -2.636 2.168 1.00 93.81 140 ILE A N 1
ATOM 1112 C CA . ILE A 1 140 ? -11.879 -3.323 3.080 1.00 93.81 140 ILE A CA 1
ATOM 1113 C C . ILE A 1 140 ? -13.003 -3.999 2.286 1.00 93.81 140 ILE A C 1
ATOM 1115 O O . ILE A 1 140 ? -13.590 -3.395 1.388 1.00 93.81 140 ILE A O 1
ATOM 1119 N N . LYS A 1 141 ? -13.273 -5.264 2.605 1.00 93.81 141 LYS A N 1
ATOM 1120 C CA . LYS A 1 141 ? -14.320 -6.057 1.963 1.00 93.81 141 LYS A CA 1
ATOM 1121 C C . LYS A 1 141 ? -15.710 -5.582 2.358 1.00 93.81 141 LYS A C 1
ATOM 1123 O O . LYS A 1 141 ? -15.871 -4.897 3.369 1.00 93.81 141 LYS A O 1
ATOM 1128 N N . ASP A 1 142 ? -16.721 -6.002 1.598 1.00 94.19 142 ASP A N 1
ATOM 1129 C CA . ASP A 1 142 ? -18.103 -5.820 2.031 1.00 94.19 142 ASP A CA 1
ATOM 1130 C C . ASP A 1 142 ? -18.312 -6.559 3.360 1.00 94.19 142 ASP A C 1
ATOM 1132 O O . ASP A 1 142 ? -18.157 -7.779 3.473 1.00 94.19 142 ASP A O 1
ATOM 1136 N N . CYS A 1 143 ? -18.600 -5.780 4.398 1.00 94.56 143 CYS A N 1
ATOM 1137 C CA . CYS A 1 143 ? -18.696 -6.276 5.755 1.00 94.56 143 CYS A CA 1
ATOM 1138 C C . CYS A 1 143 ? -20.022 -6.988 6.045 1.00 94.56 143 CYS A C 1
ATOM 1140 O O . CYS A 1 143 ? -20.098 -7.663 7.077 1.00 94.56 143 CYS A O 1
ATOM 1142 N N . GLY A 1 144 ? -21.057 -6.846 5.205 1.00 94.56 144 GLY A N 1
ATOM 1143 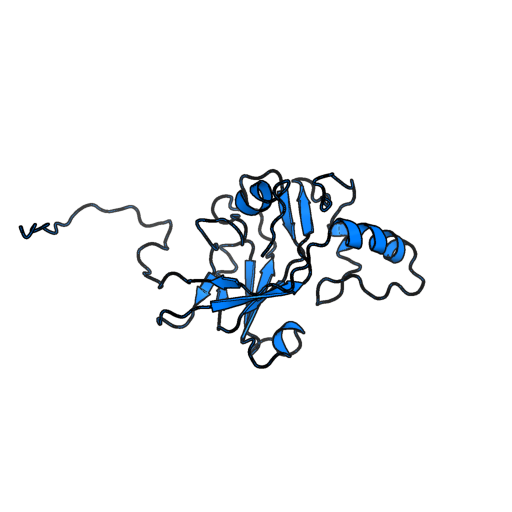C CA . GLY A 1 144 ? -22.386 -7.412 5.468 1.00 94.56 144 GLY A CA 1
ATOM 1144 C C . GLY A 1 144 ? -22.873 -7.084 6.886 1.00 94.56 144 GLY A C 1
ATOM 1145 O O . GLY A 1 144 ? -22.946 -5.918 7.264 1.00 94.56 144 GLY A O 1
ATOM 1146 N N . ASP A 1 145 ? -23.127 -8.105 7.712 1.00 95.88 145 ASP A N 1
ATOM 1147 C CA . ASP A 1 145 ? -23.532 -7.958 9.124 1.00 95.88 145 ASP A CA 1
ATOM 1148 C C . ASP A 1 145 ? -22.383 -8.076 10.143 1.00 95.88 145 ASP A C 1
ATOM 1150 O O . ASP A 1 145 ? -22.598 -7.994 11.354 1.00 95.88 145 ASP A O 1
ATOM 1154 N N . ASN A 1 146 ? -21.137 -8.238 9.696 1.00 96.44 146 ASN A N 1
ATOM 1155 C CA . ASN A 1 146 ? -19.996 -8.387 10.595 1.00 96.44 146 ASN A CA 1
ATOM 1156 C C . ASN A 1 146 ? -19.618 -7.048 11.251 1.00 96.44 146 ASN A C 1
ATOM 1158 O O . ASN A 1 146 ? -18.940 -6.214 10.648 1.00 96.44 146 ASN A 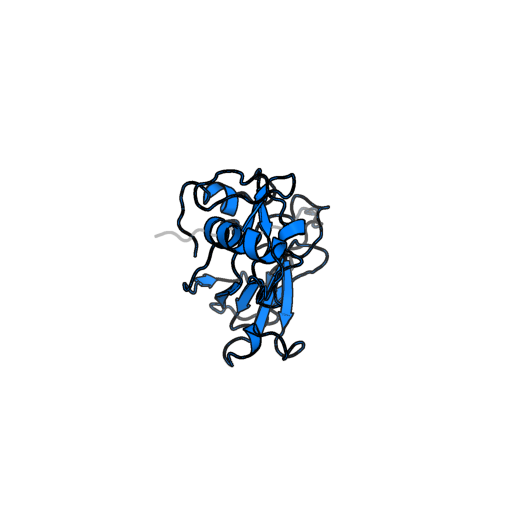O 1
ATOM 1162 N N . GLN A 1 147 ? -19.999 -6.871 12.519 1.00 96.19 147 GLN A N 1
ATOM 1163 C CA . GLN A 1 147 ? -19.730 -5.636 13.260 1.00 96.19 147 GLN A CA 1
ATOM 1164 C C . GLN A 1 147 ? -18.233 -5.317 13.383 1.00 96.19 147 GLN A C 1
ATOM 1166 O O . GLN A 1 147 ? -17.843 -4.175 13.175 1.00 96.19 147 GLN A O 1
ATOM 1171 N N . LYS A 1 148 ? -17.376 -6.319 13.629 1.00 94.56 148 LYS A N 1
ATOM 1172 C CA . LYS A 1 148 ? -15.925 -6.087 13.735 1.00 94.56 148 LYS A CA 1
ATOM 1173 C C . LYS A 1 148 ? -15.346 -5.539 12.434 1.00 94.56 148 LYS A C 1
ATOM 1175 O O . LYS A 1 148 ? -14.494 -4.666 12.477 1.00 94.56 148 LYS A O 1
ATOM 1180 N N . CYS A 1 149 ? -15.810 -6.039 11.289 1.00 96.44 149 CYS A N 1
ATOM 1181 C CA . CYS A 1 149 ? -15.428 -5.505 9.983 1.00 96.44 149 CYS A CA 1
ATOM 1182 C C . CYS A 1 149 ? -15.883 -4.045 9.832 1.00 96.44 149 CYS A C 1
ATOM 1184 O O . CYS A 1 149 ? -15.084 -3.191 9.458 1.00 96.44 149 CYS A O 1
ATOM 1186 N N . LYS A 1 150 ? -17.134 -3.735 10.204 1.00 96.69 150 LYS A N 1
ATOM 1187 C CA . LYS A 1 150 ? -17.674 -2.365 10.153 1.00 96.69 150 LYS A CA 1
ATOM 1188 C C . LYS A 1 150 ? -16.871 -1.386 11.007 1.00 96.69 150 LYS A C 1
ATOM 1190 O O . LYS A 1 150 ? -16.628 -0.267 10.566 1.00 96.69 150 LYS A O 1
ATOM 1195 N N . ASP A 1 151 ? -16.398 -1.816 12.175 1.00 96.00 151 ASP A N 1
ATOM 1196 C CA . ASP A 1 151 ? -15.580 -0.987 13.070 1.00 96.00 151 ASP A CA 1
ATOM 1197 C C . ASP A 1 151 ? -14.229 -0.589 12.437 1.00 96.00 151 ASP A C 1
ATOM 1199 O O . ASP A 1 151 ? -13.649 0.439 12.794 1.00 96.00 151 ASP A O 1
ATOM 1203 N N . TYR A 1 152 ? -13.736 -1.361 11.459 1.00 96.62 152 TYR A N 1
ATOM 1204 C CA . TYR A 1 152 ? -12.513 -1.051 10.718 1.00 96.62 152 TYR A CA 1
ATOM 1205 C C . TYR A 1 152 ? -12.702 -0.056 9.570 1.00 96.62 152 TYR A C 1
ATOM 1207 O O . TYR A 1 152 ? -11.716 0.560 9.168 1.00 96.62 152 TYR A O 1
ATOM 1215 N N . ILE A 1 153 ? -13.923 0.164 9.075 1.00 95.94 153 ILE A N 1
ATOM 1216 C CA . ILE A 1 153 ? -14.206 1.141 8.008 1.00 95.94 153 ILE A CA 1
ATOM 1217 C C . ILE A 1 153 ? -13.699 2.551 8.379 1.00 95.94 153 ILE A C 1
ATOM 1219 O O . ILE A 1 153 ? -12.851 3.080 7.656 1.00 95.94 153 ILE A O 1
ATOM 1223 N N . PRO A 1 154 ? -14.091 3.150 9.525 1.00 95.69 154 PRO A N 1
ATOM 1224 C CA . PRO A 1 154 ? -13.611 4.485 9.897 1.00 95.69 154 PRO A CA 1
ATOM 1225 C C . PRO A 1 154 ? -12.114 4.517 10.240 1.00 95.69 154 PRO A C 1
ATOM 1227 O O . PRO A 1 154 ? -11.491 5.579 10.214 1.00 95.69 154 PRO A O 1
ATOM 1230 N N . ILE A 1 155 ? -11.510 3.376 10.590 1.00 95.81 155 ILE A N 1
ATOM 1231 C CA . ILE A 1 155 ? -10.058 3.281 10.789 1.00 95.81 155 ILE A CA 1
ATOM 1232 C C . ILE A 1 155 ? -9.361 3.341 9.430 1.00 95.81 155 ILE A C 1
ATOM 1234 O O . ILE A 1 155 ? -8.436 4.135 9.264 1.00 95.81 155 ILE A O 1
ATOM 1238 N N . MET A 1 156 ? -9.841 2.569 8.451 1.00 95.19 156 MET A N 1
ATOM 1239 C CA . MET A 1 156 ? -9.324 2.546 7.084 1.00 95.19 156 MET A CA 1
ATOM 1240 C C . MET A 1 156 ? -9.341 3.946 6.465 1.00 95.19 156 MET A C 1
ATOM 1242 O O . MET A 1 156 ? -8.333 4.389 5.921 1.00 95.19 156 MET A O 1
ATOM 1246 N N . GLU A 1 157 ? -10.424 4.703 6.639 1.00 94.69 157 GLU A N 1
ATOM 1247 C CA . GLU A 1 157 ? -10.518 6.092 6.168 1.00 94.69 157 GLU A CA 1
ATOM 1248 C C . GLU A 1 157 ? -9.410 6.999 6.722 1.00 94.69 157 GLU A C 1
ATOM 1250 O O . GLU A 1 157 ? -8.924 7.885 6.013 1.00 94.69 157 GLU A O 1
ATOM 1255 N N . LYS A 1 158 ? -8.966 6.766 7.963 1.00 94.44 158 LYS A N 1
ATOM 1256 C CA . LYS A 1 158 ? -7.917 7.554 8.630 1.00 94.44 158 LYS A CA 1
ATOM 1257 C C . LYS A 1 158 ? -6.505 7.140 8.235 1.00 94.44 158 LYS A C 1
ATOM 1259 O O . LYS A 1 158 ? -5.630 8.001 8.196 1.00 94.44 158 LYS A O 1
ATOM 1264 N N . VAL A 1 159 ? -6.276 5.857 7.958 1.00 92.50 159 VAL A N 1
ATOM 1265 C CA . VAL A 1 159 ? -4.923 5.295 7.773 1.00 92.50 159 VAL A CA 1
ATOM 1266 C C . VAL A 1 159 ? -4.569 5.012 6.314 1.00 92.50 159 VAL A C 1
ATOM 1268 O O . VAL A 1 159 ? -3.390 4.961 5.983 1.00 92.50 159 VAL A O 1
ATOM 1271 N N . ALA A 1 160 ? -5.561 4.847 5.434 1.00 92.94 160 ALA A N 1
ATOM 1272 C CA . ALA A 1 160 ? -5.343 4.509 4.032 1.00 92.94 160 ALA A CA 1
ATOM 1273 C C . ALA A 1 160 ? -4.876 5.723 3.222 1.00 92.94 160 ALA A C 1
ATOM 1275 O O . ALA A 1 160 ? -5.597 6.719 3.054 1.00 92.94 160 ALA A O 1
ATOM 1276 N N . TRP A 1 161 ? -3.672 5.609 2.677 1.00 88.94 161 TRP A N 1
ATOM 1277 C CA . TRP A 1 161 ? -3.083 6.558 1.747 1.00 88.94 161 TRP A CA 1
ATOM 1278 C C . TRP A 1 161 ? -3.336 6.092 0.324 1.00 88.94 161 TRP A C 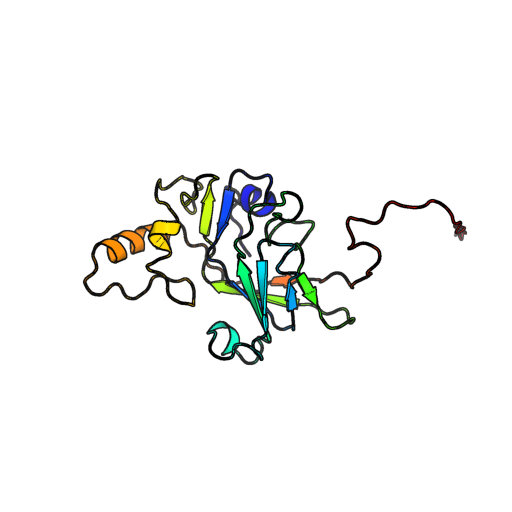1
ATOM 1280 O O . TRP A 1 161 ? -2.697 5.153 -0.143 1.00 88.94 161 TRP A O 1
ATOM 1290 N N . ASN A 1 162 ? -4.264 6.759 -0.354 1.00 88.62 162 ASN A N 1
ATOM 1291 C CA . ASN A 1 162 ? -4.531 6.559 -1.773 1.00 88.62 162 ASN A CA 1
ATOM 1292 C C . ASN A 1 162 ? -3.854 7.662 -2.590 1.00 88.62 162 ASN A C 1
ATOM 1294 O O . ASN A 1 162 ? -3.719 8.798 -2.127 1.00 88.62 162 ASN A O 1
ATOM 1298 N N . SER A 1 163 ? -3.480 7.339 -3.819 1.00 85.19 163 SER A N 1
ATOM 1299 C CA . SER A 1 163 ? -2.980 8.282 -4.801 1.00 85.19 163 SER A CA 1
ATOM 1300 C C . SER A 1 163 ? -3.390 7.824 -6.190 1.00 85.19 163 SER A C 1
ATOM 1302 O O . SER A 1 163 ? -3.180 6.681 -6.572 1.00 85.19 163 SER A O 1
ATOM 1304 N N . ASP A 1 164 ? -3.956 8.753 -6.941 1.00 83.25 164 ASP A N 1
ATOM 1305 C CA . ASP A 1 164 ? -4.238 8.661 -8.371 1.00 83.25 164 ASP A CA 1
ATOM 1306 C C . ASP A 1 164 ? -3.036 9.086 -9.230 1.00 83.25 164 ASP A C 1
ATOM 1308 O O . ASP A 1 164 ? -3.074 9.002 -10.454 1.00 83.25 164 ASP A O 1
ATOM 1312 N N . LYS A 1 165 ? -1.959 9.567 -8.596 1.00 83.12 165 LYS A N 1
ATOM 1313 C CA . LYS A 1 165 ? -0.782 10.072 -9.296 1.00 83.12 165 LYS A CA 1
ATOM 1314 C C . LYS A 1 165 ? 0.032 8.923 -9.850 1.00 83.12 165 LYS A C 1
ATOM 1316 O O . LYS A 1 165 ? 0.446 8.028 -9.119 1.00 83.12 165 LYS A O 1
ATOM 1321 N N . GLU A 1 166 ? 0.387 9.058 -11.111 1.00 84.06 166 GLU A N 1
ATOM 1322 C CA . GLU A 1 166 ? 1.368 8.210 -11.763 1.00 84.06 166 GLU A CA 1
ATOM 1323 C C . GLU A 1 166 ? 2.754 8.831 -11.586 1.00 84.06 166 GLU A C 1
ATOM 1325 O O . GLU A 1 166 ? 2.920 10.057 -11.592 1.00 84.06 166 GLU A O 1
ATOM 1330 N N . VAL A 1 167 ? 3.762 7.992 -11.372 1.00 78.06 167 VAL A N 1
ATOM 1331 C CA . VAL A 1 167 ? 5.150 8.437 -11.238 1.00 78.06 167 VAL A CA 1
ATOM 1332 C C . VAL A 1 167 ? 6.017 7.759 -12.279 1.00 78.06 167 VAL A C 1
ATOM 1334 O O . VAL A 1 167 ? 5.884 6.571 -12.551 1.00 78.06 167 VAL A O 1
ATOM 1337 N N . LEU A 1 168 ? 6.917 8.546 -12.854 1.00 74.88 168 LEU A N 1
ATOM 1338 C CA . LEU A 1 168 ? 7.910 8.081 -13.804 1.00 74.88 168 LEU A CA 1
ATOM 1339 C C . LEU A 1 168 ? 9.180 7.732 -13.030 1.00 74.88 168 LEU A C 1
ATOM 1341 O O . LEU A 1 168 ? 9.817 8.606 -12.436 1.00 74.88 168 LEU A O 1
ATOM 1345 N N . LEU A 1 169 ? 9.529 6.453 -13.014 1.00 70.31 169 LEU A N 1
ATOM 1346 C CA . LEU A 1 169 ? 10.731 5.933 -12.385 1.00 70.31 169 LEU A CA 1
ATOM 1347 C C . LEU A 1 169 ? 11.808 5.757 -13.454 1.00 70.31 169 LEU A C 1
ATOM 1349 O O . LEU A 1 169 ? 11.590 5.140 -14.497 1.00 70.31 169 LEU A O 1
ATOM 1353 N N . LYS A 1 170 ? 12.996 6.299 -13.183 1.00 60.66 170 LYS A N 1
ATOM 1354 C CA . LYS A 1 170 ? 14.198 5.964 -13.945 1.00 60.66 170 LYS A CA 1
ATOM 1355 C C . LYS A 1 170 ? 14.822 4.747 -13.283 1.00 60.66 170 LYS A C 1
ATOM 1357 O O . LYS A 1 170 ? 15.318 4.852 -12.165 1.00 60.66 170 LYS A O 1
ATOM 1362 N N . THR A 1 171 ? 14.781 3.601 -13.946 1.00 54.09 171 THR A N 1
ATOM 1363 C CA . THR A 1 171 ? 15.484 2.409 -13.461 1.00 54.09 171 THR A CA 1
ATOM 1364 C C . THR A 1 171 ? 16.960 2.512 -13.812 1.00 54.09 171 THR A C 1
ATOM 1366 O O . THR A 1 171 ? 17.296 2.851 -14.949 1.00 54.09 171 THR A O 1
ATOM 1369 N N . ALA A 1 172 ? 17.839 2.217 -12.855 1.00 47.47 172 ALA A N 1
ATOM 1370 C CA . ALA A 1 172 ? 19.257 2.056 -13.142 1.00 47.47 172 ALA A CA 1
ATOM 1371 C C . ALA A 1 172 ? 19.449 0.855 -14.082 1.00 47.47 172 ALA A C 1
ATOM 1373 O O . ALA A 1 172 ? 18.799 -0.179 -13.918 1.00 47.47 172 ALA A O 1
ATOM 1374 N N . VAL A 1 173 ? 20.311 1.005 -15.088 1.00 46.56 173 VAL A N 1
ATOM 1375 C CA . VAL A 1 173 ? 20.726 -0.115 -15.937 1.00 46.56 173 VAL A CA 1
ATOM 1376 C C . VAL A 1 173 ? 21.496 -1.096 -15.058 1.00 46.56 173 VAL A C 1
ATOM 1378 O O . VAL A 1 173 ? 22.286 -0.683 -14.210 1.00 46.56 173 VAL A O 1
ATOM 1381 N N . ASN A 1 174 ? 21.240 -2.387 -15.256 1.00 43.00 174 ASN A N 1
ATOM 1382 C CA . ASN A 1 174 ? 21.904 -3.482 -14.568 1.00 43.00 174 ASN A CA 1
ATOM 1383 C C . ASN A 1 174 ? 23.399 -3.515 -14.941 1.00 43.00 174 ASN A C 1
ATOM 1385 O O . ASN A 1 174 ? 23.819 -4.308 -15.778 1.00 43.00 174 ASN A O 1
ATOM 1389 N N . ASN A 1 175 ? 24.219 -2.651 -14.344 1.00 36.69 175 ASN A N 1
ATOM 1390 C CA . ASN A 1 175 ? 25.645 -2.918 -14.247 1.00 36.69 175 ASN A CA 1
ATOM 1391 C C . ASN A 1 175 ? 25.807 -3.916 -13.104 1.00 36.69 175 ASN A C 1
ATOM 1393 O O . ASN A 1 175 ? 25.992 -3.551 -11.945 1.00 36.69 175 ASN A O 1
ATOM 1397 N N . THR A 1 176 ? 25.730 -5.199 -13.449 1.00 39.75 176 THR A N 1
ATOM 1398 C CA . THR A 1 176 ? 25.911 -6.381 -12.589 1.00 39.75 176 THR A CA 1
ATOM 1399 C C . THR A 1 176 ? 27.206 -6.399 -11.756 1.00 39.75 176 THR A C 1
ATOM 1401 O O . THR A 1 176 ? 27.434 -7.350 -11.016 1.00 39.75 176 THR A O 1
ATOM 1404 N N . GLN A 1 177 ? 28.054 -5.370 -11.839 1.00 37.62 177 GLN A N 1
ATOM 1405 C CA . GLN A 1 177 ? 29.233 -5.190 -10.992 1.00 37.62 177 GLN A CA 1
ATOM 1406 C C . GLN A 1 177 ? 28.976 -4.379 -9.711 1.00 37.62 177 GLN A C 1
ATOM 1408 O O . GLN A 1 177 ? 29.716 -4.567 -8.753 1.00 37.62 177 GLN A O 1
ATOM 1413 N N . GLU A 1 178 ? 27.929 -3.549 -9.629 1.00 37.44 178 GLU A N 1
ATOM 1414 C CA . GLU A 1 178 ? 27.674 -2.722 -8.428 1.00 37.44 178 GLU A CA 1
ATOM 1415 C C . GLU A 1 178 ? 26.538 -3.248 -7.534 1.00 37.44 178 GLU A C 1
ATOM 1417 O O . GLU A 1 178 ? 26.426 -2.858 -6.375 1.00 37.44 178 GLU A O 1
ATOM 1422 N N . ALA A 1 179 ? 25.706 -4.168 -8.032 1.00 38.44 179 ALA A N 1
ATOM 1423 C CA . ALA A 1 179 ? 24.546 -4.692 -7.302 1.00 38.44 179 ALA A CA 1
ATOM 1424 C C . ALA A 1 179 ? 24.853 -5.904 -6.399 1.00 38.44 179 ALA A C 1
ATOM 1426 O O . ALA A 1 179 ? 23.938 -6.478 -5.809 1.00 38.44 179 ALA A O 1
ATOM 1427 N N . ASN A 1 180 ? 26.117 -6.323 -6.297 1.00 30.80 180 ASN A N 1
ATOM 1428 C CA . ASN A 1 180 ? 26.510 -7.454 -5.466 1.00 30.80 180 ASN A CA 1
ATOM 1429 C C . ASN A 1 180 ? 27.176 -6.940 -4.171 1.00 30.80 180 ASN A C 1
ATOM 1431 O O . ASN A 1 180 ? 28.319 -6.484 -4.221 1.00 30.80 180 ASN A O 1
ATOM 1435 N N . PRO A 1 181 ? 26.517 -7.042 -3.001 1.00 37.50 181 PRO A N 1
ATOM 1436 C CA . PRO A 1 181 ? 27.057 -6.563 -1.725 1.00 37.50 181 PRO A CA 1
ATOM 1437 C C . PRO A 1 181 ? 28.276 -7.369 -1.235 1.00 37.50 181 PRO A C 1
ATOM 1439 O O . PRO A 1 181 ? 28.827 -7.073 -0.180 1.00 37.50 181 PRO A O 1
ATOM 1442 N N . TYR A 1 182 ? 28.710 -8.378 -2.001 1.00 33.78 182 TYR A N 1
ATOM 1443 C CA . TYR A 1 182 ? 29.859 -9.236 -1.711 1.00 33.78 182 TYR A CA 1
ATOM 1444 C C . TYR A 1 182 ? 31.105 -8.959 -2.562 1.00 33.78 182 TYR A C 1
ATOM 1446 O O . TYR A 1 182 ? 32.070 -9.720 -2.465 1.00 33.78 182 TYR A O 1
ATOM 1454 N N . TYR A 1 183 ? 31.148 -7.894 -3.370 1.00 28.86 183 TYR A N 1
ATOM 1455 C CA . TYR A 1 183 ? 32.415 -7.497 -3.989 1.00 28.86 183 TYR A CA 1
ATOM 1456 C C . TYR A 1 183 ? 33.306 -6.794 -2.958 1.00 28.86 183 TYR A C 1
ATOM 1458 O O . TYR A 1 183 ? 33.308 -5.573 -2.819 1.00 28.86 183 TYR A O 1
ATOM 1466 N N . TYR A 1 184 ? 34.097 -7.590 -2.233 1.00 33.91 184 TYR A N 1
ATOM 1467 C CA . TYR A 1 184 ? 35.361 -7.104 -1.693 1.00 33.91 184 TYR A CA 1
ATOM 1468 C C . TYR A 1 184 ? 36.197 -6.636 -2.883 1.00 33.91 184 TYR A C 1
ATOM 1470 O O . TYR A 1 184 ? 36.561 -7.438 -3.745 1.00 33.91 184 TYR A O 1
ATOM 1478 N N . GLY A 1 185 ? 36.432 -5.326 -2.956 1.00 28.75 185 GLY A N 1
ATOM 1479 C CA . GLY A 1 185 ? 37.320 -4.735 -3.942 1.00 28.75 185 GLY A CA 1
ATOM 1480 C C . GLY A 1 185 ? 38.695 -5.370 -3.808 1.00 28.75 185 GLY A C 1
ATOM 1481 O O . GLY A 1 185 ? 39.393 -5.129 -2.828 1.00 28.75 185 GLY A O 1
ATOM 1482 N N . ASN A 1 186 ? 39.066 -6.191 -4.786 1.00 29.52 186 ASN A N 1
ATOM 1483 C CA . ASN A 1 186 ? 40.472 -6.405 -5.051 1.00 29.52 186 ASN A CA 1
ATOM 1484 C C . ASN A 1 186 ? 40.951 -5.200 -5.852 1.00 29.52 186 ASN A C 1
ATOM 1486 O O . ASN A 1 186 ? 40.374 -4.848 -6.882 1.00 29.52 186 ASN A O 1
ATOM 1490 N N . GLU A 1 187 ? 41.963 -4.557 -5.285 1.00 42.12 187 GLU A N 1
ATOM 1491 C CA . GLU A 1 187 ? 42.744 -3.479 -5.866 1.00 42.12 187 GLU A CA 1
ATOM 1492 C C . GLU A 1 187 ? 43.315 -3.867 -7.242 1.00 42.12 187 GLU A C 1
ATOM 1494 O O . GLU A 1 187 ? 43.387 -5.041 -7.603 1.00 42.12 187 GLU A O 1
ATOM 1499 N N . ASP A 1 188 ? 43.751 -2.830 -7.960 1.00 33.44 188 ASP A N 1
ATOM 1500 C CA . ASP A 1 188 ? 44.428 -2.822 -9.261 1.00 33.44 188 ASP A CA 1
ATOM 1501 C C . ASP A 1 188 ? 43.530 -2.930 -10.508 1.00 33.44 188 ASP A C 1
ATOM 1503 O O . ASP A 1 188 ? 43.206 -4.012 -10.987 1.00 33.44 188 ASP A O 1
ATOM 1507 N N . ASN A 1 189 ? 43.244 -1.796 -11.165 1.00 29.05 189 ASN A N 1
ATOM 1508 C CA . ASN A 1 189 ? 44.140 -1.318 -12.226 1.00 29.05 189 ASN A CA 1
ATOM 1509 C C . ASN A 1 189 ? 43.734 0.055 -12.802 1.00 29.05 189 ASN A C 1
ATOM 1511 O O . ASN A 1 189 ? 42.568 0.358 -13.025 1.00 29.05 189 ASN A O 1
ATOM 1515 N N . SER A 1 190 ? 44.771 0.846 -13.060 1.00 38.62 190 SER A N 1
ATOM 1516 C CA . SER A 1 190 ? 44.865 2.100 -13.815 1.00 38.62 190 SER A CA 1
ATOM 1517 C C . SER A 1 190 ? 43.800 2.418 -14.884 1.00 38.62 190 SER A C 1
ATOM 1519 O O . SER A 1 190 ? 43.590 1.647 -15.811 1.00 38.62 190 SER A O 1
ATOM 1521 N N . THR A 1 191 ? 43.300 3.663 -14.878 1.00 27.55 191 THR A N 1
ATOM 1522 C CA . THR A 1 191 ? 43.017 4.407 -16.122 1.00 27.55 191 THR A CA 1
ATOM 1523 C C . THR A 1 191 ? 43.250 5.908 -15.935 1.00 27.55 191 THR A C 1
ATOM 1525 O O . THR A 1 191 ? 42.717 6.538 -15.025 1.00 27.55 191 THR A O 1
ATOM 1528 N N . PHE A 1 192 ? 44.099 6.434 -16.817 1.00 31.72 192 PHE A N 1
ATOM 1529 C CA . PHE A 1 192 ? 44.507 7.824 -17.010 1.00 31.72 192 PHE A CA 1
ATOM 1530 C C . PHE A 1 192 ? 43.322 8.789 -17.185 1.00 31.72 192 PHE A C 1
ATOM 1532 O O . PHE A 1 192 ? 42.370 8.477 -17.896 1.00 31.72 192 PHE A O 1
ATOM 1539 N N . VAL A 1 193 ? 43.444 10.001 -16.632 1.00 29.56 193 VAL A N 1
ATOM 1540 C CA . VAL A 1 193 ? 42.601 11.153 -16.982 1.00 29.56 193 VAL A CA 1
ATOM 1541 C C . VAL A 1 193 ? 43.452 12.129 -17.790 1.00 29.56 193 VAL A C 1
ATOM 1543 O O . VAL A 1 193 ? 44.383 12.733 -17.261 1.00 29.56 193 VAL A O 1
ATOM 1546 N N . GLU A 1 194 ? 43.143 12.266 -19.076 1.00 27.45 194 GLU A N 1
ATOM 1547 C CA . GLU A 1 194 ? 43.707 13.295 -19.950 1.00 27.45 194 GLU A CA 1
ATOM 1548 C C . GLU A 1 194 ? 42.752 14.501 -19.936 1.00 27.45 194 GLU A C 1
ATOM 1550 O O . GLU A 1 194 ? 41.598 14.398 -20.351 1.00 27.45 194 GLU A O 1
ATOM 1555 N N . PHE A 1 195 ? 43.197 15.638 -19.392 1.00 30.28 195 PHE A N 1
ATOM 1556 C CA . PHE A 1 195 ? 42.427 16.884 -19.409 1.00 30.28 195 PHE A CA 1
ATOM 1557 C C . PHE A 1 195 ? 42.749 17.671 -20.683 1.00 30.28 195 PHE A C 1
ATOM 1559 O O . PHE A 1 195 ? 43.866 18.155 -20.855 1.00 30.28 195 PHE A O 1
ATOM 1566 N N . GLY A 1 196 ? 41.757 17.815 -21.564 1.00 25.36 196 GLY A N 1
ATOM 1567 C CA . GLY A 1 196 ? 41.803 18.739 -22.695 1.00 25.36 196 GLY A CA 1
ATOM 1568 C C . GLY A 1 196 ? 41.467 20.165 -22.255 1.00 25.36 196 GLY A C 1
ATOM 1569 O O . GLY A 1 196 ? 40.398 20.409 -21.697 1.00 25.36 196 GLY A O 1
ATOM 1570 N N . SER A 1 197 ? 42.385 21.094 -22.511 1.00 31.27 197 SER A N 1
ATOM 1571 C CA . SER A 1 197 ? 42.228 22.534 -22.286 1.00 31.27 197 SER A CA 1
ATOM 1572 C C . SER A 1 197 ? 41.423 23.205 -23.400 1.00 31.27 197 SER A C 1
ATOM 1574 O O . SER A 1 197 ? 41.722 22.966 -24.571 1.00 31.27 197 SER A O 1
ATOM 1576 N N . ILE A 1 198 ? 40.529 24.131 -23.033 1.00 31.81 198 ILE A N 1
ATOM 1577 C CA . ILE A 1 198 ? 40.376 25.449 -23.682 1.00 31.81 198 ILE A CA 1
ATOM 1578 C C . ILE A 1 198 ? 40.159 26.483 -22.579 1.00 31.81 198 ILE A C 1
ATOM 1580 O O . ILE A 1 198 ? 39.255 26.256 -21.745 1.00 31.81 198 ILE A O 1
#

Radius of gyration: 19.72 Å; chains: 1; bounding box: 68×41×42 Å

Organism: NCBI:txid3231696

Secondary structure (DSSP, 8-state):
----HHHHHHHHHGGGSSEEEES-EEEESS-EEE-GGG-SEEEEETTT-SSSGGGGSTT--EEEEE---TT-TTT---TT-TT--TTEEESS-S--EEEEEEEE-BEEEETTSEEE-TTS-EEEEEHHHHHTTB-TTSSBP--TT-HHHHHHHHHHHHH-B----EEEEEPPP--TTTS-TT----------------